Protein AF-A0A916VQ56-F1 (afdb_monomer)

Nearest PDB structures (foldseek):
  6i2p-assembly1_A  TM=8.646E-01  e=4.994E-12  Mycobacterium tuberculosis H37Rv
  6i2p-assembly2_B  TM=9.058E-01  e=2.108E-11  Mycobacterium tuberculosis H37Rv
  3oro-assembly1_A  TM=9.123E-01  e=2.489E-11  Mycobacterium tuberculosis H37Ra
  6b2p-assembly1_A-2  TM=9.480E-01  e=5.712E-11  Mycobacterium tuberculosis
  3orl-assembly1_A  TM=9.418E-01  e=1.828E-10  Mycobacterium tuberculosis H37Ra

Radius of gyration: 29.58 Å; Cα contacts (8 Å, |Δi|>4): 297; chains: 1; bounding box: 68×77×82 Å

Solvent-accessible surface area (backbone atoms only — not comparable to full-atom values): 16330 Å² total; per-residue (Å²): 113,68,67,48,58,52,52,41,50,49,27,54,54,51,42,51,32,55,74,72,35,39,31,52,78,55,46,40,71,95,30,53,45,66,39,91,86,80,66,50,72,46,81,50,74,62,87,74,38,45,75,62,85,65,44,80,58,64,75,59,67,56,90,78,40,80,84,54,60,78,35,49,30,35,37,71,52,32,79,39,103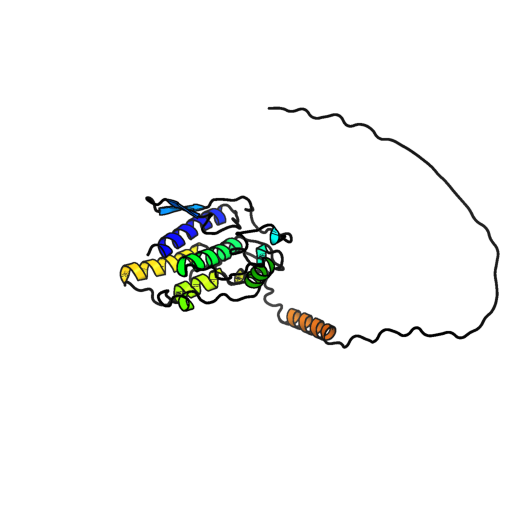,50,60,42,46,63,51,42,39,42,22,6,42,16,42,38,50,41,21,74,76,61,78,42,68,72,68,89,66,89,47,55,67,58,38,52,45,38,46,57,73,52,82,58,79,55,52,32,77,78,38,74,88,44,46,65,48,61,32,54,50,34,50,31,24,51,35,62,54,58,85,67,22,62,65,25,48,65,14,54,30,50,54,42,50,50,44,47,51,35,33,75,75,70,74,47,62,76,82,66,85,73,60,81,65,41,61,55,94,67,92,70,85,68,91,67,80,78,96,40,63,69,60,52,48,52,50,50,55,54,50,49,57,61,73,69,48,79,76,78,76,82,82,77,82,86,81,87,81,89,83,92,85,91,90,84,88,84,89,90,89,87,83,90,86,76,89,80,86,89,84,86,89,82,92,84,85,87,78,92,79,134

Secondary structure (DSSP, 8-state):
-HHHHHHHHHHHHHHHHHHTTEE-S--SGGGEEE-TTT--EEE---TT-EESS-B------GGG-TTTGGG--TGGGT-SSS-B-THHHHHHHHHHHHHHHHSS-S---S-HHHHHHHHHHPPPPPHHHH-TTS-HHHHHHHHHHT-SSTTTS-S-HHHHHHHHHHHHHHHHHHSS-----TTTT---SS-PPPSS-TT-HHHHHHHHHHHHHHHTSPPPPP-PPPP-----------------------------PPPP--

Sequence (262 aa):
MEFLEVGITLCNALEILYRERIIHKDIKPSNILINPHTKEIKLIDFSIASLLPKETQTLINPHVLEGTLAYISPEQTGRMNRGIDYRTDFYSLGVTFYELLTGKLPFQSKDPMELVHCHIAKTPPLVNEINSEIPSVLSEIVEKLMAKNAEDRYQSTLGLKYDLENCLTQLQQTGQIKNFEIGRRDVSDRFIIPDKLYGREAEIETLLQAFERVSNSPGDPPHTPLSKGGDNSTGDPPHTPLSKGGDNSTGDPPHTPLSKGR

Structure (mmCIF, N/CA/C/O backbone):
data_AF-A0A916VQ56-F1
#
_entry.id   AF-A0A916VQ56-F1
#
loop_
_atom_site.group_PDB
_atom_site.id
_atom_site.type_symbol
_atom_site.label_atom_id
_atom_site.label_alt_id
_atom_site.label_comp_id
_atom_site.label_asym_id
_atom_site.label_entity_id
_atom_site.label_seq_id
_atom_site.pdbx_PDB_ins_code
_atom_site.Cartn_x
_atom_site.Cartn_y
_atom_site.Cartn_z
_atom_site.occupancy
_atom_site.B_iso_or_equiv
_atom_site.auth_seq_id
_atom_site.auth_comp_id
_atom_site.auth_asym_id
_atom_site.auth_atom_id
_atom_site.pdbx_PDB_model_num
ATOM 1 N N . MET A 1 1 ? -7.584 4.303 15.623 1.00 61.94 1 MET A N 1
ATOM 2 C CA . MET A 1 1 ? -8.446 5.331 14.997 1.00 61.94 1 MET A CA 1
ATOM 3 C C . MET A 1 1 ? -7.672 6.095 13.932 1.00 61.94 1 MET A C 1
ATOM 5 O O . MET A 1 1 ? -8.080 6.049 12.782 1.00 61.94 1 MET A O 1
ATOM 9 N N . GLU A 1 2 ? -6.506 6.660 14.271 1.00 85.56 2 GLU A N 1
ATOM 10 C CA . GLU A 1 2 ? -5.707 7.487 13.348 1.00 85.56 2 GLU A CA 1
ATOM 11 C C . GLU A 1 2 ? -5.266 6.770 12.054 1.00 85.56 2 GLU A C 1
ATOM 13 O O . GLU A 1 2 ? -5.377 7.350 10.980 1.00 85.56 2 GLU A O 1
ATOM 18 N N . PHE A 1 3 ? -4.869 5.489 12.112 1.00 93.62 3 PHE A N 1
ATOM 19 C CA . PHE A 1 3 ? -4.480 4.725 10.912 1.00 93.62 3 PHE A CA 1
ATOM 20 C C . PHE A 1 3 ? -5.566 4.693 9.821 1.00 93.62 3 PHE A C 1
ATOM 22 O O . PHE A 1 3 ? -5.267 4.928 8.655 1.00 93.62 3 PHE A O 1
ATOM 29 N N . LEU A 1 4 ? -6.822 4.407 10.185 1.00 96.06 4 LEU A N 1
ATOM 30 C CA . LEU A 1 4 ? -7.908 4.247 9.210 1.00 96.06 4 LEU A CA 1
ATOM 31 C C . LEU A 1 4 ? -8.234 5.571 8.518 1.00 96.06 4 LEU A C 1
ATOM 33 O O . LEU A 1 4 ? -8.416 5.601 7.306 1.00 96.06 4 LEU A O 1
ATOM 37 N N . GLU A 1 5 ? -8.255 6.668 9.274 1.00 93.94 5 GLU A N 1
ATOM 38 C CA . GLU A 1 5 ? -8.480 8.013 8.734 1.00 93.94 5 GLU A CA 1
ATOM 39 C C . GLU A 1 5 ? -7.362 8.418 7.762 1.00 93.94 5 GLU A C 1
ATOM 41 O O . GLU A 1 5 ? -7.630 8.920 6.664 1.00 93.94 5 GLU A O 1
ATOM 46 N N . VAL A 1 6 ? -6.107 8.128 8.127 1.00 94.12 6 VAL A N 1
ATOM 47 C CA . VAL A 1 6 ? -4.939 8.346 7.263 1.00 94.12 6 VAL A CA 1
ATOM 48 C C . VAL A 1 6 ? -5.032 7.491 5.999 1.00 94.12 6 VAL A C 1
ATOM 50 O O . VAL A 1 6 ? -4.878 8.014 4.896 1.00 94.12 6 VAL A O 1
ATOM 53 N N . GLY A 1 7 ? -5.349 6.201 6.131 1.00 96.12 7 GLY A N 1
ATOM 54 C CA . GLY A 1 7 ? -5.489 5.276 5.007 1.00 96.12 7 GLY A CA 1
ATOM 55 C C . GLY A 1 7 ? -6.579 5.695 4.019 1.00 96.12 7 GLY A C 1
ATOM 56 O O . GLY A 1 7 ? -6.340 5.721 2.812 1.00 96.12 7 GLY A O 1
ATOM 57 N N . ILE A 1 8 ? -7.751 6.107 4.513 1.00 96.31 8 ILE A N 1
ATOM 58 C CA . ILE A 1 8 ? -8.856 6.617 3.681 1.00 96.31 8 ILE A CA 1
ATOM 59 C C . ILE A 1 8 ? -8.436 7.887 2.934 1.00 96.31 8 ILE A C 1
ATOM 61 O O . ILE A 1 8 ? -8.725 8.045 1.746 1.00 96.31 8 ILE A O 1
ATOM 65 N N . THR A 1 9 ? -7.725 8.793 3.606 1.00 94.75 9 THR A N 1
ATOM 66 C CA . THR A 1 9 ? -7.277 10.046 2.988 1.00 94.75 9 THR A CA 1
ATOM 67 C C . THR A 1 9 ? -6.189 9.801 1.938 1.00 94.75 9 THR A C 1
ATOM 69 O O . THR A 1 9 ? -6.223 10.416 0.872 1.00 94.75 9 THR A O 1
ATOM 72 N N . LEU A 1 10 ? -5.288 8.839 2.165 1.00 95.88 10 LEU A N 1
ATOM 73 C CA . LEU A 1 10 ? -4.321 8.387 1.160 1.00 95.88 10 LEU A CA 1
ATOM 74 C C . LEU A 1 10 ? -5.005 7.782 -0.071 1.00 95.88 10 LEU A C 1
ATOM 76 O O . LEU A 1 10 ? -4.578 8.058 -1.191 1.00 95.88 10 LEU A O 1
ATOM 80 N N . CYS A 1 11 ? -6.104 7.041 0.102 1.00 95.62 11 CYS A N 1
ATOM 81 C CA . CYS A 1 11 ? -6.887 6.543 -1.034 1.00 95.62 11 CYS A CA 1
ATOM 82 C C . CYS A 1 11 ? -7.438 7.688 -1.894 1.00 95.62 11 CYS A C 1
ATOM 84 O O . CYS A 1 11 ? -7.420 7.592 -3.118 1.00 95.62 11 CYS A O 1
ATOM 86 N N . ASN A 1 12 ? -7.882 8.791 -1.277 1.00 94.19 12 ASN A N 1
ATOM 87 C CA . ASN A 1 12 ? -8.327 9.975 -2.022 1.00 94.19 12 ASN A CA 1
ATOM 88 C C . ASN A 1 12 ? -7.173 10.619 -2.807 1.00 94.19 12 ASN A C 1
ATOM 90 O O . ASN A 1 12 ? -7.369 11.031 -3.948 1.00 94.19 12 ASN A O 1
ATOM 94 N N . ALA A 1 13 ? -5.975 10.694 -2.220 1.00 94.19 13 ALA A N 1
ATOM 95 C CA . ALA A 1 13 ? -4.800 11.229 -2.906 1.00 94.19 13 ALA A CA 1
ATOM 96 C C . ALA A 1 13 ? -4.403 10.359 -4.111 1.00 94.19 13 ALA A C 1
ATOM 98 O O . ALA A 1 13 ? -4.188 10.889 -5.200 1.00 94.19 13 ALA A O 1
ATOM 99 N N . LEU A 1 14 ? -4.377 9.031 -3.947 1.00 94.31 14 LEU A N 1
ATOM 100 C CA . LEU A 1 14 ? -4.116 8.106 -5.053 1.00 94.31 14 LEU A CA 1
ATOM 101 C C . LEU A 1 14 ? -5.194 8.170 -6.137 1.00 94.31 14 LEU A C 1
ATOM 103 O O . LEU A 1 14 ? -4.871 8.053 -7.314 1.00 94.31 14 LEU A O 1
ATOM 107 N N . GLU A 1 15 ? -6.457 8.397 -5.772 1.00 93.38 15 GLU A N 1
ATOM 108 C CA . GLU A 1 15 ? -7.536 8.561 -6.751 1.00 93.38 15 GLU A CA 1
ATOM 109 C C . GLU A 1 15 ? -7.332 9.801 -7.627 1.00 93.38 15 GLU A C 1
ATOM 111 O O . GLU A 1 15 ? -7.562 9.757 -8.836 1.00 93.38 15 GLU A O 1
ATOM 116 N N . ILE A 1 16 ? -6.836 10.898 -7.050 1.00 93.00 16 ILE A N 1
ATOM 117 C CA . ILE A 1 16 ? -6.470 12.090 -7.823 1.00 93.00 16 ILE A CA 1
ATOM 118 C C . ILE A 1 16 ? -5.350 11.746 -8.813 1.00 93.00 16 ILE A C 1
ATOM 120 O O . ILE A 1 16 ? -5.492 12.031 -10.000 1.00 93.00 16 ILE A O 1
ATOM 124 N N . LEU A 1 17 ? -4.279 11.080 -8.364 1.00 92.44 17 LEU A N 1
ATOM 125 C CA . LEU A 1 17 ? -3.185 10.665 -9.255 1.00 92.44 17 LEU A CA 1
ATOM 126 C C . LEU A 1 17 ? -3.679 9.758 -10.382 1.00 92.44 17 LEU A C 1
ATOM 128 O O . LEU A 1 17 ? -3.357 9.972 -11.551 1.00 92.44 17 LEU A O 1
ATOM 132 N N . TYR A 1 18 ? -4.523 8.787 -10.043 1.00 90.38 18 TYR A N 1
ATOM 133 C CA . TYR A 1 18 ? -5.117 7.864 -10.996 1.00 90.38 18 TYR A CA 1
ATOM 134 C C . TYR A 1 18 ? -5.912 8.589 -12.093 1.00 90.38 18 TYR A C 1
ATOM 136 O O . TYR A 1 18 ? -5.720 8.314 -13.290 1.00 90.38 18 TYR A O 1
ATOM 144 N N . ARG A 1 19 ? -6.764 9.547 -11.701 1.00 90.31 19 ARG A N 1
ATOM 145 C CA . ARG A 1 19 ? -7.573 10.373 -12.613 1.00 90.31 19 ARG A CA 1
ATOM 146 C C . ARG A 1 19 ? -6.717 11.266 -13.503 1.00 90.31 19 ARG A C 1
ATOM 148 O O . ARG A 1 19 ? -6.959 11.317 -14.708 1.00 90.31 19 ARG A O 1
ATOM 155 N N . GLU A 1 20 ? -5.673 11.862 -12.938 1.00 90.81 20 GLU A N 1
ATOM 156 C CA . GLU A 1 20 ? -4.687 12.677 -13.660 1.00 90.81 20 GLU A CA 1
ATOM 157 C C . GLU A 1 20 ? -3.682 11.838 -14.470 1.00 90.81 20 GLU A C 1
ATOM 159 O O . GLU A 1 20 ? -2.811 12.381 -15.145 1.00 90.81 20 GLU A O 1
ATOM 164 N N . ARG A 1 21 ? -3.821 10.502 -14.461 1.00 89.06 21 ARG A N 1
ATOM 165 C CA . ARG A 1 21 ? -2.955 9.558 -15.187 1.00 89.06 21 ARG A CA 1
ATOM 166 C C . ARG A 1 21 ? -1.489 9.632 -14.749 1.00 89.06 21 ARG A C 1
ATOM 168 O O . ARG A 1 21 ? -0.593 9.419 -15.564 1.00 89.06 21 ARG A O 1
ATOM 175 N N . ILE A 1 22 ? -1.250 9.880 -13.469 1.00 90.44 22 ILE A N 1
ATOM 176 C CA . ILE A 1 22 ? 0.077 9.935 -12.854 1.00 90.44 22 ILE A CA 1
ATOM 177 C C . ILE A 1 22 ? 0.301 8.658 -12.037 1.00 90.44 22 ILE A C 1
ATOM 179 O O . ILE A 1 22 ? -0.578 8.238 -11.288 1.00 90.44 22 ILE A O 1
ATOM 183 N N . ILE A 1 23 ? 1.482 8.054 -12.175 1.00 92.44 23 ILE A N 1
ATOM 184 C CA . ILE A 1 23 ? 2.002 7.027 -11.256 1.00 92.44 23 ILE A CA 1
ATOM 185 C C . ILE A 1 23 ? 3.071 7.694 -10.403 1.00 92.44 23 ILE A C 1
ATOM 187 O O . ILE A 1 23 ? 4.013 8.260 -10.961 1.00 92.44 23 ILE A O 1
ATOM 191 N N . HIS A 1 24 ? 2.947 7.627 -9.082 1.00 93.88 24 HIS A N 1
ATOM 192 C CA . HIS A 1 24 ? 3.897 8.261 -8.174 1.00 93.88 24 HIS A CA 1
ATOM 193 C C . HIS A 1 24 ? 5.218 7.497 -8.083 1.00 93.88 24 HIS A C 1
ATOM 195 O O . HIS A 1 24 ? 6.274 8.126 -8.038 1.00 93.88 24 HIS A O 1
ATOM 201 N N . LYS A 1 25 ? 5.166 6.157 -8.030 1.00 92.25 25 LYS A N 1
ATOM 202 C CA . LYS A 1 25 ? 6.311 5.232 -7.927 1.00 92.25 25 LYS A CA 1
ATOM 203 C C . LYS A 1 25 ? 7.135 5.310 -6.633 1.00 92.25 25 LYS A C 1
ATOM 205 O O . LYS A 1 25 ? 8.069 4.526 -6.481 1.00 92.25 25 LYS A O 1
ATOM 210 N N . ASP A 1 26 ? 6.799 6.200 -5.702 1.00 92.56 26 ASP A N 1
ATOM 211 C CA . ASP A 1 26 ? 7.563 6.411 -4.460 1.00 92.56 26 ASP A CA 1
ATOM 212 C C . ASP A 1 26 ? 6.652 6.714 -3.260 1.00 92.56 26 ASP A C 1
ATOM 214 O O . ASP A 1 26 ? 6.878 7.649 -2.491 1.00 92.56 26 ASP A O 1
ATOM 218 N N . ILE A 1 27 ? 5.568 5.945 -3.122 1.00 95.88 27 ILE A N 1
ATOM 219 C CA . ILE A 1 27 ? 4.667 6.059 -1.970 1.00 95.88 27 ILE A CA 1
ATOM 220 C C . ILE A 1 27 ? 5.344 5.446 -0.739 1.00 95.88 27 ILE A C 1
ATOM 222 O O . ILE A 1 27 ? 5.510 4.230 -0.649 1.00 95.88 27 ILE A O 1
ATOM 226 N N . LYS A 1 28 ? 5.721 6.299 0.214 1.00 94.81 28 LYS A N 1
ATOM 227 C CA . LYS A 1 28 ? 6.341 5.928 1.494 1.00 94.81 28 LYS A CA 1
ATOM 228 C C . LYS A 1 28 ? 6.126 7.030 2.538 1.00 94.81 28 LYS A C 1
ATOM 230 O O . LYS A 1 28 ? 5.868 8.171 2.145 1.00 94.81 28 LYS A O 1
ATOM 235 N N . PRO A 1 29 ? 6.280 6.760 3.848 1.00 94.88 29 PRO A N 1
ATOM 236 C CA . PRO A 1 29 ? 6.017 7.747 4.897 1.00 94.88 29 PRO A CA 1
ATOM 237 C C . PRO A 1 29 ? 6.745 9.085 4.731 1.00 94.88 29 PRO A C 1
ATOM 239 O O . PRO A 1 29 ? 6.147 10.128 4.969 1.00 94.88 29 PRO A O 1
ATOM 242 N N . SER A 1 30 ? 8.004 9.089 4.274 1.00 93.50 30 SER A N 1
ATOM 243 C CA . SER A 1 30 ? 8.763 10.337 4.074 1.00 93.50 30 SER A CA 1
ATOM 244 C C . SER A 1 30 ? 8.175 11.250 2.994 1.00 93.50 30 SER A C 1
ATOM 246 O O . SER A 1 30 ? 8.475 12.441 2.982 1.00 93.50 30 SER A O 1
ATOM 248 N N . ASN A 1 31 ? 7.341 10.699 2.108 1.00 95.12 31 ASN A N 1
ATOM 249 C CA . ASN A 1 31 ? 6.718 11.402 0.989 1.00 95.12 31 ASN A CA 1
ATOM 250 C C . ASN A 1 31 ? 5.233 11.718 1.253 1.00 95.12 31 ASN A C 1
ATOM 252 O O . ASN A 1 31 ? 4.513 12.158 0.355 1.00 95.12 31 ASN A O 1
ATOM 256 N N . ILE A 1 32 ? 4.765 11.507 2.488 1.00 95.31 32 ILE A N 1
ATOM 257 C CA . ILE A 1 32 ? 3.392 11.763 2.925 1.00 95.31 32 ILE A CA 1
ATOM 258 C C . ILE A 1 32 ? 3.420 12.887 3.963 1.00 95.31 32 ILE A C 1
ATOM 260 O O . ILE A 1 32 ? 3.838 12.699 5.104 1.00 95.31 32 ILE A O 1
ATOM 264 N N . LEU A 1 33 ? 2.939 14.070 3.583 1.00 94.38 33 LEU A N 1
ATOM 265 C CA . LEU A 1 33 ? 2.771 15.189 4.505 1.00 94.38 33 LEU A CA 1
ATOM 266 C C . LEU A 1 33 ? 1.374 15.160 5.111 1.00 94.38 33 LEU A C 1
ATOM 268 O O . LEU A 1 33 ? 0.388 15.132 4.380 1.00 94.38 33 LEU A O 1
ATOM 272 N N . ILE A 1 34 ? 1.295 15.232 6.439 1.00 91.94 34 ILE A N 1
ATOM 273 C CA . ILE A 1 34 ? 0.033 15.306 7.180 1.00 91.94 34 ILE A CA 1
ATOM 274 C C . ILE A 1 34 ? -0.028 16.653 7.891 1.00 91.94 34 ILE A C 1
ATOM 276 O O . ILE A 1 34 ? 0.836 16.978 8.707 1.00 91.94 34 ILE A O 1
ATOM 280 N N . ASN A 1 35 ? -1.060 17.446 7.608 1.00 91.25 35 ASN A N 1
ATOM 281 C CA . ASN A 1 35 ? -1.314 18.658 8.375 1.00 91.25 35 ASN A CA 1
ATOM 282 C C . ASN A 1 35 ? -1.823 18.270 9.779 1.00 91.25 35 ASN A C 1
ATOM 284 O O . ASN A 1 35 ? -2.881 17.650 9.885 1.00 91.25 35 ASN A O 1
ATOM 288 N N . PRO A 1 36 ? -1.138 18.646 10.873 1.00 86.56 36 PRO A N 1
ATOM 289 C CA . PRO A 1 36 ? -1.508 18.192 12.214 1.00 86.56 36 PRO A CA 1
ATOM 290 C C . PRO A 1 36 ? -2.859 18.741 12.698 1.00 86.56 36 PRO A C 1
ATOM 292 O O . PRO A 1 36 ? -3.480 18.125 13.561 1.00 86.56 36 PRO A O 1
ATOM 295 N N . HIS A 1 37 ? -3.323 19.866 12.141 1.00 87.19 37 HIS A N 1
ATOM 296 C CA . HIS A 1 37 ? -4.583 20.505 12.524 1.00 87.19 37 HIS A CA 1
ATOM 297 C C . HIS A 1 37 ? -5.743 20.059 11.637 1.00 87.19 37 HIS A C 1
ATOM 299 O O . HIS A 1 37 ? -6.790 19.670 12.145 1.00 87.19 37 HIS A O 1
ATOM 305 N N . THR A 1 38 ? -5.571 20.119 10.313 1.00 87.75 38 THR A N 1
ATOM 306 C CA . THR A 1 38 ? -6.652 19.790 9.368 1.00 87.75 38 THR A CA 1
ATOM 307 C C . THR A 1 38 ? -6.714 18.306 9.026 1.00 87.75 38 THR A C 1
ATOM 309 O O . THR A 1 38 ? -7.690 17.877 8.418 1.00 87.75 38 THR A O 1
ATOM 312 N N . LYS A 1 39 ? -5.672 17.535 9.373 1.00 83.19 39 LYS A N 1
ATOM 313 C CA . LYS A 1 39 ? -5.461 16.136 8.962 1.00 83.19 39 LYS A CA 1
ATOM 314 C C . LYS A 1 39 ? -5.443 15.934 7.439 1.00 83.19 39 LYS A C 1
ATOM 316 O O . LYS A 1 39 ? -5.494 14.807 6.959 1.00 83.19 39 LYS A O 1
ATOM 321 N N . GLU A 1 40 ? -5.314 17.020 6.674 1.00 87.69 40 GLU A N 1
ATOM 322 C CA . GLU A 1 40 ? -5.149 16.976 5.222 1.00 87.69 40 GLU A CA 1
ATOM 323 C C . GLU A 1 40 ? -3.826 16.289 4.870 1.00 87.69 40 GLU A C 1
ATOM 325 O O . GLU A 1 40 ? -2.784 16.610 5.451 1.00 87.69 40 GLU A O 1
ATOM 330 N N . ILE A 1 41 ? -3.875 15.369 3.905 1.00 91.25 41 ILE A N 1
ATOM 331 C CA . ILE A 1 41 ? -2.701 14.656 3.404 1.00 91.25 41 ILE A CA 1
ATOM 332 C C . ILE A 1 41 ? -2.295 15.202 2.041 1.00 91.25 41 ILE A C 1
ATOM 334 O O . ILE A 1 41 ? -3.137 15.388 1.162 1.00 91.25 41 ILE A O 1
ATOM 338 N N . LYS A 1 42 ? -0.990 15.405 1.851 1.00 92.25 42 LYS A N 1
ATOM 339 C CA . LYS A 1 42 ? -0.390 15.737 0.556 1.00 92.25 42 LYS A CA 1
ATOM 340 C C . LYS A 1 42 ? 0.760 14.793 0.249 1.00 92.25 42 LYS A C 1
ATOM 342 O O . LYS A 1 42 ? 1.625 14.574 1.094 1.00 92.25 42 LYS A O 1
ATOM 347 N N . LEU A 1 43 ? 0.763 14.271 -0.972 1.00 94.44 43 LEU A N 1
ATOM 348 C CA . LEU A 1 43 ? 1.894 13.531 -1.517 1.00 94.44 43 LEU A CA 1
ATOM 349 C C . LEU A 1 43 ? 2.917 14.517 -2.079 1.00 94.44 43 LEU A C 1
ATOM 351 O O . LEU A 1 43 ? 2.549 15.520 -2.697 1.00 94.44 43 LEU A O 1
ATOM 355 N N . ILE A 1 44 ? 4.189 14.238 -1.829 1.00 93.19 44 ILE A N 1
ATOM 356 C CA . ILE A 1 44 ? 5.327 15.021 -2.311 1.00 93.19 44 ILE A CA 1
ATOM 357 C C . ILE A 1 44 ? 6.335 14.107 -3.007 1.00 93.19 44 ILE A C 1
ATOM 359 O O . ILE A 1 44 ? 6.259 12.894 -2.886 1.00 93.19 44 ILE A O 1
ATOM 363 N N . ASP A 1 45 ? 7.312 14.717 -3.676 1.00 87.38 45 ASP A N 1
ATOM 364 C CA . ASP A 1 45 ? 8.397 14.023 -4.380 1.00 87.38 45 ASP A CA 1
ATOM 365 C C . ASP A 1 45 ? 7.932 13.163 -5.571 1.00 87.38 45 ASP A C 1
ATOM 367 O O . ASP A 1 45 ? 7.917 11.936 -5.558 1.00 87.38 45 ASP A O 1
ATOM 371 N N . PHE A 1 46 ? 7.602 13.854 -6.663 1.00 88.00 46 PHE A N 1
ATOM 372 C CA . PHE A 1 46 ? 7.262 13.255 -7.957 1.00 88.00 46 PHE A CA 1
ATOM 373 C C . PHE A 1 46 ? 8.494 13.053 -8.856 1.00 88.00 46 PHE A C 1
ATOM 375 O O . PHE A 1 46 ? 8.362 12.981 -10.076 1.00 88.00 46 PHE A O 1
ATOM 382 N N . SER A 1 47 ? 9.703 13.004 -8.287 1.00 83.25 47 SER A N 1
ATOM 383 C CA . SER A 1 47 ? 10.960 12.984 -9.054 1.00 83.25 47 SER A CA 1
ATOM 384 C C . SER A 1 47 ? 11.083 11.801 -10.017 1.00 83.25 47 SER A C 1
ATOM 386 O O . SER A 1 47 ? 11.690 11.935 -11.079 1.00 83.25 47 SER A O 1
ATOM 388 N N . ILE A 1 48 ? 10.478 10.663 -9.669 1.00 79.06 48 ILE A N 1
ATOM 389 C CA . ILE A 1 48 ? 10.459 9.447 -10.490 1.00 79.06 48 ILE A CA 1
ATOM 390 C C . ILE A 1 48 ? 9.075 9.128 -11.066 1.00 79.06 48 ILE A C 1
ATOM 392 O O . ILE A 1 48 ? 8.886 8.053 -11.637 1.00 79.06 48 ILE A O 1
ATOM 396 N N . ALA A 1 49 ? 8.111 10.039 -10.913 1.00 81.69 49 ALA A N 1
ATOM 397 C CA . ALA A 1 49 ? 6.745 9.844 -11.372 1.00 81.69 49 ALA A CA 1
ATOM 398 C C . ALA A 1 49 ? 6.660 9.797 -12.904 1.00 81.69 49 ALA A C 1
ATOM 400 O O . ALA A 1 49 ? 7.485 10.365 -13.622 1.00 81.69 49 ALA A O 1
ATOM 401 N N . SER A 1 50 ? 5.626 9.135 -13.417 1.00 81.38 50 SER A N 1
ATOM 402 C CA . SER A 1 50 ? 5.420 8.964 -14.859 1.00 81.38 50 SER A CA 1
ATOM 403 C C . SER A 1 50 ? 3.968 9.164 -15.261 1.00 81.38 50 SER A C 1
ATOM 405 O O . SER A 1 50 ? 3.054 8.844 -14.499 1.00 81.38 50 SER A O 1
ATOM 407 N N . LEU A 1 51 ? 3.756 9.614 -16.498 1.00 79.94 51 LEU A N 1
ATOM 408 C CA . LEU A 1 51 ? 2.434 9.680 -17.113 1.00 79.94 51 LEU A CA 1
ATOM 409 C C . LEU A 1 51 ? 2.075 8.335 -17.772 1.00 79.94 51 LEU A C 1
ATOM 411 O O . LEU A 1 51 ? 2.856 7.758 -18.524 1.00 79.94 51 LEU A O 1
ATOM 415 N N . LEU A 1 52 ? 0.879 7.841 -17.460 1.00 67.56 52 LEU A N 1
ATOM 416 C CA . LEU A 1 52 ? 0.278 6.574 -17.911 1.00 67.56 52 LEU A CA 1
ATOM 417 C C . LEU A 1 52 ? -0.054 6.563 -19.423 1.00 67.56 52 LEU A C 1
ATOM 419 O O . LEU A 1 52 ? -0.204 7.640 -20.008 1.00 67.56 52 LEU A O 1
ATOM 423 N N . PRO A 1 53 ? -0.224 5.376 -20.074 1.00 55.59 53 PRO A N 1
ATOM 424 C CA . PRO A 1 53 ? -0.874 4.167 -19.525 1.00 55.59 53 PRO A CA 1
ATOM 425 C C . PRO A 1 53 ? -0.004 2.966 -19.122 1.00 55.59 53 PRO A C 1
ATOM 427 O O . PRO A 1 53 ? -0.491 2.150 -18.344 1.00 55.59 53 PRO A O 1
ATOM 430 N N . LYS A 1 54 ? 1.231 2.819 -19.608 1.00 57.47 54 LYS A N 1
ATOM 431 C CA . LYS A 1 54 ? 2.148 1.745 -19.179 1.00 57.47 54 LYS A CA 1
ATOM 432 C C . LYS A 1 54 ? 3.578 2.151 -19.508 1.00 57.47 54 LYS A C 1
ATOM 434 O O . LYS A 1 54 ? 3.841 2.560 -20.637 1.00 57.47 54 LYS A O 1
ATOM 439 N N . GLU A 1 55 ? 4.487 2.022 -18.549 1.00 67.06 55 GLU A N 1
ATOM 440 C CA . GLU A 1 55 ? 5.914 2.258 -18.777 1.00 67.06 55 GLU A CA 1
ATOM 441 C C . GLU A 1 55 ? 6.667 0.928 -18.786 1.00 67.06 55 GLU A C 1
ATOM 443 O O . GLU A 1 55 ? 6.490 0.084 -17.903 1.00 67.06 55 GLU A O 1
ATOM 448 N N . THR A 1 56 ? 7.502 0.725 -19.806 1.00 60.84 56 THR A N 1
ATOM 449 C CA . THR A 1 56 ? 8.442 -0.401 -19.817 1.00 60.84 56 THR A CA 1
ATOM 450 C C . THR A 1 56 ? 9.650 0.022 -18.997 1.00 60.84 56 THR A C 1
ATOM 452 O O . THR A 1 56 ? 10.431 0.861 -19.440 1.00 60.84 56 THR A O 1
ATOM 455 N N . GLN A 1 57 ? 9.774 -0.512 -17.785 1.00 66.75 57 GLN A N 1
ATOM 456 C CA . GLN A 1 57 ? 10.857 -0.137 -16.884 1.00 66.75 57 GLN A CA 1
ATOM 457 C C . GLN A 1 57 ? 12.190 -0.688 -17.402 1.00 66.75 57 GLN A C 1
ATOM 459 O O . GLN A 1 57 ? 12.305 -1.869 -17.730 1.00 66.75 57 GLN A O 1
ATOM 464 N N . THR A 1 58 ? 13.214 0.159 -17.448 1.00 61.75 58 THR A N 1
ATOM 465 C CA . THR A 1 58 ? 14.597 -0.276 -17.665 1.00 61.75 58 THR A CA 1
ATOM 466 C C . THR A 1 58 ? 15.174 -0.847 -16.369 1.00 61.75 58 THR A C 1
ATOM 468 O O . THR A 1 58 ? 14.772 -0.454 -15.273 1.00 61.75 58 THR A O 1
ATOM 471 N N . LEU A 1 59 ? 16.112 -1.795 -16.477 1.00 61.56 59 LEU A N 1
ATOM 472 C CA . LEU A 1 59 ? 16.776 -2.390 -15.313 1.00 61.56 59 LEU A CA 1
ATOM 473 C C . LEU A 1 59 ? 17.388 -1.294 -14.432 1.00 61.56 59 LEU A C 1
ATOM 475 O O . LEU A 1 59 ? 18.346 -0.632 -14.831 1.00 61.56 59 LEU A O 1
ATOM 479 N N . ILE A 1 60 ? 16.852 -1.125 -13.222 1.00 66.69 60 ILE A N 1
ATOM 480 C CA . ILE A 1 60 ? 17.384 -0.152 -12.269 1.00 66.69 60 ILE A CA 1
ATOM 481 C C . ILE A 1 60 ? 18.542 -0.785 -11.496 1.00 66.69 60 ILE A C 1
ATOM 483 O O . ILE A 1 60 ? 18.441 -1.931 -11.038 1.00 66.69 60 ILE A O 1
ATOM 487 N N . ASN A 1 61 ? 19.635 -0.031 -11.339 1.00 67.00 61 ASN A N 1
ATOM 488 C CA . ASN A 1 61 ? 20.728 -0.392 -10.443 1.00 67.00 61 ASN A CA 1
ATOM 489 C C . ASN A 1 61 ? 20.273 -0.197 -8.981 1.00 67.00 61 ASN A C 1
ATOM 491 O O . ASN A 1 61 ? 20.077 0.947 -8.562 1.00 67.00 61 ASN A O 1
ATOM 495 N N . PRO A 1 62 ? 20.125 -1.273 -8.187 1.00 61.59 62 PRO A N 1
ATOM 496 C CA . PRO A 1 62 ? 19.610 -1.179 -6.820 1.00 61.59 62 PRO A CA 1
ATOM 497 C C . PRO A 1 62 ? 20.514 -0.363 -5.892 1.00 61.59 62 PRO A C 1
ATOM 499 O O . PRO A 1 62 ? 20.028 0.261 -4.957 1.00 61.59 62 PRO A O 1
ATOM 502 N N . HIS A 1 63 ? 21.818 -0.289 -6.173 1.00 60.31 63 HIS A N 1
ATOM 503 C CA . HIS A 1 63 ? 22.764 0.476 -5.356 1.00 60.31 63 HIS A CA 1
ATOM 504 C C . HIS A 1 63 ? 22.574 2.002 -5.444 1.00 60.31 63 HIS A C 1
ATOM 506 O O . HIS A 1 63 ? 23.217 2.728 -4.697 1.00 60.31 63 HIS A O 1
ATOM 512 N N . VAL A 1 64 ? 21.704 2.493 -6.335 1.00 58.75 64 VAL A N 1
A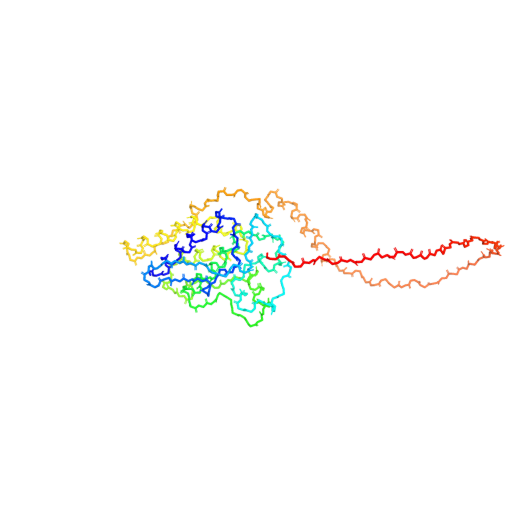TOM 513 C CA . VAL A 1 64 ? 21.404 3.929 -6.509 1.00 58.75 64 VAL A CA 1
ATOM 514 C C . VAL A 1 64 ? 20.121 4.345 -5.761 1.00 58.75 64 VAL A C 1
ATOM 516 O O . VAL A 1 64 ? 19.835 5.530 -5.637 1.00 58.75 64 VAL A O 1
ATOM 519 N N . LEU A 1 65 ? 19.351 3.389 -5.226 1.00 60.66 65 LEU A N 1
ATOM 520 C CA . LEU A 1 65 ? 18.029 3.598 -4.611 1.00 60.66 65 LEU A CA 1
ATOM 521 C C . LEU A 1 65 ? 18.053 3.436 -3.078 1.00 60.66 65 LEU A C 1
ATOM 523 O O . LEU A 1 65 ? 17.188 2.777 -2.491 1.00 60.66 65 LEU A O 1
ATOM 527 N N . GLU A 1 66 ? 19.056 4.000 -2.407 1.00 52.47 66 GLU A N 1
ATOM 528 C CA . GLU A 1 66 ? 19.184 3.874 -0.951 1.00 52.47 66 GLU A CA 1
ATOM 529 C C . GLU A 1 66 ? 17.958 4.486 -0.234 1.00 52.47 66 GLU A C 1
ATOM 531 O O . GLU A 1 66 ? 17.571 5.624 -0.486 1.00 52.47 66 GLU A O 1
ATOM 536 N N . GLY A 1 67 ? 17.284 3.697 0.612 1.00 60.72 67 GLY A N 1
ATOM 537 C CA . GLY A 1 67 ? 16.065 4.086 1.343 1.00 60.72 67 GLY A CA 1
ATOM 538 C C . GLY A 1 67 ? 14.732 3.861 0.608 1.00 60.72 67 GLY A C 1
ATOM 539 O O . GLY A 1 67 ? 13.736 3.539 1.252 1.00 60.72 67 GLY A O 1
ATOM 540 N N . THR A 1 68 ? 14.694 3.938 -0.726 1.00 72.25 68 THR A N 1
ATOM 541 C CA . THR A 1 68 ? 13.460 3.739 -1.524 1.00 72.25 68 THR A CA 1
ATOM 542 C C . THR A 1 68 ? 13.133 2.262 -1.770 1.00 72.25 68 THR A C 1
ATOM 544 O O . THR A 1 68 ? 11.965 1.888 -1.874 1.00 72.25 68 THR A O 1
ATOM 547 N N . LEU A 1 69 ? 14.146 1.389 -1.804 1.00 88.75 69 LEU A N 1
ATOM 548 C CA . LEU A 1 69 ? 13.955 -0.038 -2.103 1.00 88.75 69 LEU A CA 1
ATOM 549 C C . LEU A 1 69 ? 13.031 -0.771 -1.130 1.00 88.75 69 LEU A C 1
ATOM 551 O O . LEU A 1 69 ? 12.426 -1.761 -1.519 1.00 88.75 69 LEU A O 1
ATOM 555 N N . ALA A 1 70 ? 12.890 -0.287 0.104 1.00 93.50 70 ALA A N 1
ATOM 556 C CA . ALA A 1 70 ? 12.001 -0.896 1.087 1.00 93.50 70 ALA A CA 1
ATOM 557 C C . ALA A 1 70 ? 10.517 -0.858 0.673 1.00 93.50 70 ALA A C 1
ATOM 559 O O . ALA A 1 70 ? 9.736 -1.662 1.170 1.00 93.50 70 ALA A O 1
ATOM 560 N N . TYR A 1 71 ? 10.137 0.044 -0.239 1.00 95.62 71 TYR A N 1
ATOM 561 C CA . TYR A 1 71 ? 8.756 0.261 -0.692 1.00 95.62 71 TYR A CA 1
ATOM 562 C C . TYR A 1 71 ? 8.556 -0.081 -2.169 1.00 95.62 71 TYR A C 1
ATOM 564 O O . TYR A 1 71 ? 7.455 0.093 -2.696 1.00 95.62 71 TYR A O 1
ATOM 572 N N . ILE A 1 72 ? 9.602 -0.562 -2.849 1.00 94.00 72 ILE A N 1
ATOM 573 C CA . ILE A 1 72 ? 9.573 -0.787 -4.293 1.00 94.00 72 ILE A CA 1
ATOM 574 C C . ILE A 1 72 ? 8.578 -1.895 -4.648 1.00 94.00 72 ILE A C 1
ATOM 576 O O . ILE A 1 72 ? 8.558 -2.963 -4.025 1.00 94.00 72 ILE A O 1
ATOM 580 N N . SER A 1 73 ? 7.750 -1.661 -5.664 1.00 95.12 73 SER A N 1
ATOM 581 C CA . SER A 1 73 ? 6.919 -2.729 -6.214 1.00 95.12 73 SER A CA 1
ATOM 582 C C . SER A 1 73 ? 7.764 -3.739 -7.007 1.00 95.12 73 SER A C 1
ATOM 584 O O . SER A 1 73 ? 8.815 -3.385 -7.554 1.00 95.12 73 SER A O 1
ATOM 586 N N . PRO A 1 74 ? 7.329 -5.005 -7.106 1.00 94.56 74 PRO A N 1
ATOM 587 C CA . PRO A 1 74 ? 8.025 -6.031 -7.876 1.00 94.56 74 PRO A CA 1
ATOM 588 C C . PRO A 1 74 ? 8.328 -5.600 -9.318 1.00 94.56 74 PRO A C 1
ATOM 590 O O . PRO A 1 74 ? 9.461 -5.725 -9.780 1.00 94.56 74 PRO A O 1
ATOM 593 N N . GLU A 1 75 ? 7.352 -5.031 -10.023 1.00 92.50 75 GLU A N 1
ATOM 594 C CA . GLU A 1 75 ? 7.481 -4.586 -11.412 1.00 92.50 75 GLU A CA 1
ATOM 595 C C . GLU A 1 75 ? 8.448 -3.403 -11.591 1.00 92.50 75 GLU A C 1
ATOM 597 O O . GLU A 1 75 ? 9.166 -3.340 -12.591 1.00 92.50 75 GLU A O 1
ATOM 602 N N . GLN A 1 76 ? 8.569 -2.519 -10.595 1.00 91.00 76 GLN A N 1
ATOM 603 C CA . GLN A 1 76 ? 9.538 -1.418 -10.617 1.00 91.00 76 GLN A CA 1
ATOM 604 C C . GLN A 1 76 ? 10.994 -1.875 -10.573 1.00 91.00 76 GLN A C 1
ATOM 606 O O . GLN A 1 76 ? 11.889 -1.127 -10.959 1.00 91.00 76 GLN A O 1
ATOM 611 N N . THR A 1 77 ? 11.260 -3.110 -10.151 1.00 89.12 77 THR A N 1
ATOM 612 C CA . THR A 1 77 ? 12.623 -3.657 -10.157 1.00 89.12 77 THR A CA 1
ATOM 613 C C . THR A 1 77 ? 13.167 -3.880 -11.575 1.00 89.12 77 THR A C 1
ATOM 615 O O . THR A 1 77 ? 14.361 -4.155 -11.733 1.00 89.12 77 THR A O 1
ATOM 618 N N . GLY A 1 78 ? 12.302 -3.835 -12.599 1.00 84.69 78 GLY A N 1
ATOM 619 C CA . GLY A 1 78 ? 12.632 -4.198 -13.980 1.00 84.69 78 GLY A CA 1
ATOM 620 C C . GLY A 1 78 ? 12.933 -5.691 -14.168 1.00 84.69 78 GLY A C 1
ATOM 621 O O . GLY A 1 78 ? 13.426 -6.087 -15.219 1.00 84.69 78 GLY A O 1
ATOM 622 N N . ARG A 1 79 ? 12.687 -6.523 -13.145 1.00 83.50 79 ARG A N 1
ATOM 623 C CA . ARG A 1 79 ? 12.952 -7.976 -13.148 1.00 83.50 79 ARG A CA 1
ATOM 624 C C . ARG A 1 79 ? 11.683 -8.813 -13.271 1.00 83.50 79 ARG A C 1
ATOM 626 O O . ARG A 1 79 ? 11.750 -10.037 -13.228 1.00 83.50 79 ARG A O 1
ATOM 633 N N . MET A 1 80 ? 10.535 -8.163 -13.434 1.00 80.75 80 MET A N 1
ATOM 634 C CA . MET A 1 80 ? 9.303 -8.823 -13.846 1.00 80.75 80 MET A CA 1
ATOM 635 C C . MET A 1 80 ? 9.104 -8.617 -15.341 1.00 80.75 80 MET A C 1
ATOM 637 O O . MET A 1 80 ? 9.366 -7.533 -15.856 1.00 80.75 80 MET A O 1
ATOM 641 N N . ASN A 1 81 ? 8.602 -9.635 -16.039 1.00 78.00 81 ASN A N 1
ATOM 642 C CA . ASN A 1 81 ? 8.205 -9.512 -17.443 1.00 78.00 81 ASN A CA 1
ATOM 643 C C . ASN A 1 81 ? 6.847 -8.792 -17.562 1.00 78.00 81 ASN A C 1
ATOM 645 O O . ASN A 1 81 ? 5.866 -9.351 -18.044 1.00 78.00 81 ASN A O 1
ATOM 649 N N . ARG A 1 82 ? 6.777 -7.579 -17.009 1.00 83.75 82 ARG A N 1
ATOM 650 C CA . ARG A 1 82 ? 5.564 -6.784 -16.827 1.00 83.75 82 ARG A CA 1
ATOM 651 C C . ARG A 1 82 ? 5.919 -5.301 -16.820 1.00 83.75 82 ARG A C 1
ATOM 653 O O . ARG A 1 82 ? 6.906 -4.903 -16.211 1.00 83.75 82 ARG A O 1
ATOM 660 N N . GLY A 1 83 ? 5.079 -4.482 -17.450 1.00 83.94 83 GLY A N 1
ATOM 661 C CA . GLY A 1 83 ? 5.212 -3.022 -17.380 1.00 83.94 83 GLY A CA 1
ATOM 662 C C . GLY A 1 83 ? 4.559 -2.425 -16.134 1.00 83.94 83 GLY A C 1
ATOM 663 O O . GLY A 1 83 ? 3.650 -3.015 -15.550 1.00 83.94 83 GLY A O 1
ATOM 664 N N . ILE A 1 84 ? 5.006 -1.230 -15.765 1.00 88.50 84 ILE A N 1
ATOM 665 C CA . ILE A 1 84 ? 4.496 -0.495 -14.608 1.00 88.50 84 ILE A CA 1
ATOM 666 C C . ILE A 1 84 ? 3.186 0.205 -14.964 1.00 88.50 84 ILE A C 1
ATOM 668 O O . ILE A 1 84 ? 3.084 0.863 -16.003 1.00 88.50 84 ILE A O 1
ATOM 672 N N . ASP A 1 85 ? 2.211 0.091 -14.066 1.00 90.44 85 ASP A N 1
ATOM 673 C CA . ASP A 1 85 ? 0.955 0.836 -14.082 1.00 90.44 85 ASP A CA 1
ATOM 674 C C . ASP A 1 85 ? 0.628 1.380 -12.676 1.00 90.44 85 ASP A C 1
ATOM 676 O O . ASP A 1 85 ? 1.418 1.234 -11.745 1.00 90.44 85 ASP A O 1
ATOM 680 N N . TYR A 1 86 ? -0.523 2.037 -12.507 1.00 91.75 86 TYR A N 1
ATOM 681 C CA . TYR A 1 86 ? -0.918 2.665 -11.237 1.00 91.75 86 TYR A CA 1
ATOM 682 C C . TYR A 1 86 ? -0.961 1.698 -10.042 1.00 91.75 86 TYR A C 1
ATOM 684 O O . TYR A 1 86 ? -0.857 2.136 -8.899 1.00 91.75 86 TYR A O 1
ATOM 692 N N . ARG A 1 87 ? -1.086 0.383 -10.270 1.00 94.88 87 ARG A N 1
ATOM 693 C CA . ARG A 1 87 ? -1.129 -0.626 -9.201 1.00 94.88 87 ARG A CA 1
ATOM 694 C C . ARG A 1 87 ? 0.226 -0.806 -8.519 1.00 94.88 87 ARG A C 1
ATOM 696 O O . ARG A 1 87 ? 0.281 -1.407 -7.446 1.00 94.88 87 ARG A O 1
ATOM 703 N N . THR A 1 88 ? 1.302 -0.263 -9.089 1.00 95.12 88 THR A N 1
ATOM 704 C CA . THR A 1 88 ? 2.576 -0.059 -8.390 1.00 95.12 88 THR A CA 1
ATOM 705 C C . THR A 1 88 ? 2.379 0.751 -7.111 1.00 95.12 88 THR A C 1
ATOM 707 O O . THR A 1 88 ? 2.844 0.331 -6.053 1.00 95.12 88 THR A O 1
ATOM 710 N N . ASP A 1 89 ? 1.619 1.848 -7.170 1.00 96.69 89 ASP A N 1
ATOM 711 C CA . ASP A 1 89 ? 1.405 2.711 -6.006 1.00 96.69 89 ASP A CA 1
ATOM 712 C C . ASP A 1 89 ? 0.591 1.995 -4.915 1.00 96.69 89 ASP A C 1
ATOM 714 O O . ASP A 1 89 ? 0.797 2.253 -3.731 1.00 96.69 89 ASP A O 1
ATOM 718 N N . PHE A 1 90 ? -0.268 1.030 -5.277 1.00 98.00 90 PHE A N 1
ATOM 719 C CA . PHE A 1 90 ? -0.951 0.172 -4.300 1.00 98.00 90 PHE A CA 1
ATOM 720 C C . PHE A 1 90 ? -0.003 -0.751 -3.546 1.00 98.00 90 PHE A C 1
ATOM 722 O O . PHE A 1 90 ? -0.181 -0.936 -2.344 1.00 98.00 90 PHE A O 1
ATOM 729 N N . TYR A 1 91 ? 1.015 -1.298 -4.211 1.00 98.25 91 TYR A N 1
ATOM 730 C CA . TYR A 1 91 ? 2.008 -2.120 -3.527 1.00 98.25 91 TYR A CA 1
ATOM 731 C C . TYR A 1 91 ? 2.787 -1.293 -2.505 1.00 98.25 91 TYR A C 1
ATOM 733 O O . TYR A 1 91 ? 2.898 -1.679 -1.341 1.00 98.25 91 TYR A O 1
ATOM 741 N N . SER A 1 92 ? 3.286 -0.129 -2.921 1.00 97.81 92 SER A N 1
ATOM 742 C CA . SER A 1 92 ? 4.031 0.781 -2.049 1.00 97.81 92 SER A CA 1
ATOM 743 C C . SER A 1 92 ? 3.162 1.318 -0.899 1.00 97.81 92 SER A C 1
ATOM 745 O O . SER A 1 92 ? 3.625 1.416 0.243 1.00 97.81 92 SER A O 1
ATOM 747 N N . LEU A 1 93 ? 1.869 1.560 -1.148 1.00 98.19 93 LEU A N 1
ATOM 748 C CA . LEU A 1 93 ? 0.893 1.852 -0.096 1.00 98.19 93 LEU A CA 1
ATOM 749 C C . LEU A 1 93 ? 0.719 0.671 0.872 1.00 98.19 93 LEU A C 1
ATOM 751 O O . LEU A 1 93 ? 0.661 0.887 2.078 1.00 98.19 93 LEU A O 1
ATOM 755 N N . GLY A 1 94 ? 0.685 -0.567 0.374 1.00 98.44 94 GLY A N 1
ATOM 756 C CA . GLY A 1 94 ? 0.641 -1.776 1.197 1.00 98.44 94 GLY A CA 1
ATOM 757 C C . GLY A 1 94 ? 1.835 -1.885 2.146 1.00 98.44 94 GLY A C 1
ATOM 758 O O . GLY A 1 94 ? 1.645 -2.093 3.342 1.00 98.44 94 GLY A O 1
ATOM 759 N N . VAL A 1 95 ? 3.053 -1.642 1.647 1.00 98.38 95 VAL A N 1
ATOM 760 C CA . VAL A 1 95 ? 4.266 -1.569 2.487 1.00 98.38 95 VAL A CA 1
ATOM 761 C C . VAL A 1 95 ? 4.143 -0.457 3.534 1.00 98.38 95 VAL A C 1
ATOM 763 O O . VAL A 1 95 ? 4.459 -0.668 4.702 1.00 98.38 95 VAL A O 1
ATOM 766 N N . THR A 1 96 ? 3.649 0.717 3.136 1.00 97.56 96 THR A N 1
ATOM 767 C CA . THR A 1 96 ? 3.428 1.844 4.054 1.00 97.56 96 THR A CA 1
ATOM 768 C C . THR A 1 96 ? 2.428 1.477 5.154 1.00 97.56 96 THR A C 1
ATOM 770 O O . THR A 1 96 ? 2.666 1.747 6.326 1.00 97.56 96 THR A O 1
ATOM 773 N N . PHE A 1 97 ? 1.317 0.821 4.811 1.00 98.19 97 PHE A N 1
ATOM 774 C CA . PHE A 1 97 ? 0.323 0.375 5.789 1.00 98.19 97 PHE A CA 1
ATOM 775 C C . PHE A 1 97 ? 0.880 -0.681 6.731 1.00 98.19 97 PHE A C 1
ATOM 777 O O . PHE A 1 97 ? 0.626 -0.615 7.932 1.00 98.19 97 PHE A O 1
ATOM 784 N N . TYR A 1 98 ? 1.665 -1.617 6.201 1.00 98.25 98 TYR A N 1
ATOM 785 C CA . TYR A 1 98 ? 2.365 -2.608 7.001 1.00 98.25 98 TYR A CA 1
ATOM 786 C C . TYR A 1 98 ? 3.211 -1.938 8.089 1.00 98.25 98 TYR A C 1
ATOM 788 O O . TYR A 1 98 ? 3.110 -2.290 9.266 1.00 98.25 98 TYR A O 1
ATOM 796 N N . GLU A 1 99 ? 4.020 -0.947 7.715 1.00 96.69 99 GLU A N 1
ATOM 797 C CA . GLU A 1 99 ? 4.876 -0.237 8.661 1.00 96.69 99 GLU A CA 1
ATOM 798 C C . GLU A 1 99 ? 4.074 0.608 9.651 1.00 96.69 99 GLU A C 1
ATOM 800 O O . GLU A 1 99 ? 4.354 0.563 10.845 1.00 96.69 99 GLU A O 1
ATOM 805 N N . LEU A 1 100 ? 3.037 1.320 9.202 1.00 95.62 100 LEU A N 1
ATOM 806 C CA . LEU A 1 100 ? 2.184 2.112 10.095 1.00 95.62 100 LEU A CA 1
ATOM 807 C C . LEU A 1 100 ? 1.472 1.252 11.147 1.00 95.62 100 LEU A C 1
ATOM 809 O O . LEU A 1 100 ? 1.264 1.702 12.272 1.00 95.62 100 LEU A O 1
ATOM 813 N N . LEU A 1 101 ? 1.092 0.025 10.789 1.00 96.44 101 LEU A N 1
ATOM 814 C CA . LEU A 1 101 ? 0.399 -0.895 11.687 1.00 96.44 101 LEU A CA 1
ATOM 815 C C . LEU A 1 101 ? 1.350 -1.628 12.639 1.00 96.44 101 LEU A C 1
ATOM 817 O O . LEU A 1 101 ? 0.997 -1.872 13.792 1.00 96.44 101 LEU A O 1
ATOM 821 N N . THR A 1 102 ? 2.544 -1.995 12.171 1.00 96.19 102 THR A N 1
ATOM 822 C CA . THR A 1 102 ? 3.468 -2.864 12.925 1.00 96.19 102 THR A CA 1
ATOM 823 C C . THR A 1 102 ? 4.673 -2.132 13.518 1.00 96.19 102 THR A C 1
ATOM 825 O O . THR A 1 102 ? 5.396 -2.698 14.340 1.00 96.19 102 THR A O 1
ATOM 828 N N . GLY A 1 103 ? 4.929 -0.895 13.088 1.00 95.06 103 GLY A N 1
ATOM 829 C CA . GLY A 1 103 ? 6.146 -0.137 13.383 1.00 95.06 103 GLY A CA 1
ATOM 830 C C . GLY A 1 103 ? 7.411 -0.703 12.727 1.00 95.06 103 GLY A C 1
ATOM 831 O O . GLY A 1 103 ? 8.517 -0.326 13.115 1.00 95.06 103 GLY A O 1
ATOM 832 N N . LYS A 1 104 ? 7.283 -1.655 11.792 1.00 95.19 104 LYS A N 1
ATOM 833 C CA . LYS A 1 104 ? 8.404 -2.347 11.142 1.00 95.19 104 LYS A CA 1
ATOM 834 C C . LYS A 1 104 ? 8.147 -2.496 9.649 1.00 95.19 104 LYS A C 1
ATOM 836 O O . LYS A 1 104 ? 7.022 -2.715 9.231 1.00 95.19 104 LYS A O 1
ATOM 841 N N . LEU A 1 105 ? 9.206 -2.473 8.847 1.00 96.12 105 LEU A N 1
ATOM 842 C CA . LEU A 1 105 ? 9.119 -2.844 7.434 1.00 96.12 105 LEU A CA 1
ATOM 843 C C . LEU A 1 105 ? 8.828 -4.348 7.255 1.00 96.12 105 LEU A C 1
ATOM 845 O O . LEU A 1 105 ? 9.303 -5.155 8.061 1.00 96.12 105 LEU A O 1
ATOM 849 N N . PRO A 1 106 ? 8.128 -4.742 6.174 1.00 96.69 106 PRO A N 1
ATOM 850 C CA . PRO A 1 106 ? 7.842 -6.147 5.868 1.00 96.69 106 PRO A CA 1
ATOM 851 C C . PRO A 1 106 ? 9.103 -6.967 5.582 1.00 96.69 106 PRO A C 1
ATOM 853 O O . PRO A 1 106 ? 9.167 -8.157 5.895 1.00 96.69 106 PRO A O 1
ATOM 856 N N . PHE A 1 107 ? 10.124 -6.326 5.009 1.00 95.88 107 PHE A N 1
ATOM 857 C CA . PHE A 1 107 ? 11.414 -6.931 4.711 1.00 95.88 107 PHE A CA 1
ATOM 858 C C . PHE A 1 107 ? 12.534 -6.040 5.234 1.00 95.88 107 PHE A C 1
ATOM 860 O O . PHE A 1 107 ? 12.537 -4.829 5.022 1.00 95.88 107 PHE A O 1
ATOM 867 N N . GLN A 1 108 ? 13.498 -6.651 5.918 1.00 90.81 108 GLN A N 1
ATOM 868 C CA . GLN A 1 108 ? 14.667 -5.970 6.456 1.00 90.81 108 GLN A CA 1
ATOM 869 C C . GLN A 1 108 ? 15.914 -6.679 5.943 1.00 90.81 108 GLN A C 1
ATOM 871 O O . GLN A 1 108 ? 16.176 -7.820 6.310 1.00 90.81 108 GLN A O 1
ATOM 876 N N . SER A 1 109 ? 16.678 -6.002 5.093 1.00 90.06 109 SER A N 1
ATOM 877 C CA . SER A 1 109 ? 18.023 -6.422 4.713 1.00 90.06 109 SER A CA 1
ATOM 878 C C . SER A 1 109 ? 18.879 -5.193 4.422 1.00 90.06 109 SER A C 1
ATOM 880 O O . SER A 1 109 ? 18.371 -4.131 4.063 1.00 90.06 109 SER A O 1
ATOM 882 N N . LYS A 1 110 ? 20.188 -5.340 4.633 1.00 86.19 110 LYS A N 1
ATOM 883 C CA . LYS A 1 110 ? 21.199 -4.346 4.257 1.00 86.19 110 LYS A CA 1
ATOM 884 C C . LYS A 1 110 ? 21.720 -4.563 2.839 1.00 86.19 110 LYS A C 1
ATOM 886 O O . LYS A 1 110 ? 22.404 -3.686 2.327 1.00 86.19 110 LYS A O 1
ATOM 891 N N . ASP A 1 111 ? 21.431 -5.714 2.233 1.00 89.44 111 ASP A N 1
ATOM 892 C CA . ASP A 1 111 ? 21.764 -5.995 0.843 1.00 89.44 111 ASP A CA 1
ATOM 893 C C . ASP A 1 111 ? 20.604 -5.542 -0.066 1.00 89.44 111 ASP A C 1
ATOM 895 O O . ASP A 1 111 ? 19.509 -6.115 -0.008 1.00 89.44 111 ASP A O 1
ATOM 899 N N . PRO A 1 112 ? 20.817 -4.531 -0.933 1.00 88.81 112 PRO A N 1
ATOM 900 C CA . PRO A 1 112 ? 19.824 -4.085 -1.905 1.00 88.81 112 PRO A CA 1
ATOM 901 C C . PRO A 1 112 ? 19.279 -5.212 -2.788 1.00 88.81 112 PRO A C 1
ATOM 903 O O . PRO A 1 112 ? 18.094 -5.213 -3.123 1.00 88.81 112 PRO A O 1
ATOM 906 N N . MET A 1 113 ? 20.122 -6.177 -3.168 1.00 89.44 113 MET A N 1
ATOM 907 C CA . MET A 1 113 ? 19.703 -7.293 -4.016 1.00 89.44 113 MET A CA 1
ATOM 908 C C . MET A 1 113 ? 18.816 -8.280 -3.261 1.00 89.44 113 MET A C 1
ATOM 910 O O . MET A 1 113 ? 17.835 -8.770 -3.824 1.00 89.44 113 MET A O 1
ATOM 914 N N . GLU A 1 114 ? 19.110 -8.534 -1.987 1.00 92.25 114 GLU A N 1
ATOM 915 C CA . GLU A 1 114 ? 18.257 -9.351 -1.125 1.00 92.25 114 GLU A CA 1
ATOM 916 C C . GLU A 1 114 ? 16.898 -8.679 -0.883 1.00 92.25 114 GLU A C 1
ATOM 918 O O . GLU A 1 114 ? 15.868 -9.352 -0.946 1.00 92.25 114 GLU A O 1
ATOM 923 N N . LEU A 1 115 ? 16.861 -7.354 -0.679 1.00 92.81 115 LEU A N 1
ATOM 924 C CA . LEU A 1 115 ? 15.599 -6.610 -0.592 1.00 92.81 115 LEU A CA 1
ATOM 925 C C . LEU A 1 115 ? 14.782 -6.756 -1.878 1.00 92.81 115 LEU A C 1
ATOM 927 O O . LEU A 1 115 ? 13.619 -7.147 -1.820 1.00 92.81 115 LEU A O 1
ATOM 931 N N . VAL A 1 116 ? 15.390 -6.532 -3.045 1.00 92.12 116 VAL A N 1
ATOM 932 C CA . VAL A 1 116 ? 14.721 -6.739 -4.340 1.00 92.12 116 VAL A CA 1
ATOM 933 C C . VAL A 1 116 ? 14.168 -8.162 -4.453 1.00 92.12 116 VAL A C 1
ATOM 935 O O . VAL A 1 116 ? 13.008 -8.343 -4.827 1.00 92.12 116 VAL A O 1
ATOM 938 N N . HIS A 1 117 ? 14.957 -9.173 -4.084 1.00 93.94 117 HIS A N 1
ATOM 939 C CA . HIS A 1 117 ? 14.499 -10.560 -4.070 1.00 93.94 117 HIS A CA 1
ATOM 940 C C . HIS A 1 117 ? 13.296 -10.763 -3.138 1.00 93.94 117 HIS A C 1
ATOM 942 O O . HIS A 1 117 ? 12.321 -11.403 -3.533 1.00 93.94 117 HIS A O 1
ATOM 948 N N . CYS A 1 118 ? 13.314 -10.178 -1.938 1.00 95.75 118 CYS A N 1
ATOM 949 C CA . CYS A 1 118 ? 12.186 -10.250 -1.012 1.00 95.75 118 CYS A CA 1
ATOM 950 C C . CYS A 1 118 ? 10.914 -9.645 -1.617 1.00 95.75 118 CYS A C 1
ATOM 952 O O . CYS A 1 118 ? 9.842 -10.250 -1.557 1.00 95.75 118 CYS A O 1
ATOM 954 N N . HIS A 1 119 ? 11.038 -8.483 -2.258 1.00 95.56 119 HIS A N 1
ATOM 955 C CA . HIS A 1 119 ? 9.912 -7.837 -2.916 1.00 95.56 119 HIS A CA 1
ATOM 956 C C . HIS A 1 119 ? 9.359 -8.680 -4.067 1.00 95.56 119 HIS A C 1
ATOM 958 O O . HIS A 1 119 ? 8.145 -8.746 -4.194 1.00 95.56 119 HIS A O 1
ATOM 964 N N . ILE A 1 120 ? 10.188 -9.407 -4.817 1.00 94.88 120 ILE A N 1
ATOM 965 C CA . ILE A 1 120 ? 9.736 -10.248 -5.938 1.00 94.88 120 ILE A CA 1
ATOM 966 C C . ILE A 1 120 ? 9.140 -11.586 -5.475 1.00 94.88 120 ILE A C 1
ATOM 968 O O . ILE A 1 120 ? 8.104 -11.997 -5.990 1.00 94.88 120 ILE A O 1
ATOM 972 N N . ALA A 1 121 ? 9.784 -12.274 -4.529 1.00 94.25 121 ALA A N 1
ATOM 973 C CA . ALA A 1 121 ? 9.542 -13.701 -4.293 1.00 94.25 121 ALA A CA 1
ATOM 974 C C . ALA A 1 121 ? 9.139 -14.062 -2.857 1.00 94.25 121 ALA A C 1
ATOM 976 O O . ALA A 1 121 ? 8.533 -15.110 -2.645 1.00 94.25 121 ALA A O 1
ATOM 977 N N . LYS A 1 122 ? 9.461 -13.230 -1.860 1.00 95.94 122 LYS A N 1
ATOM 978 C CA . LYS A 1 122 ? 9.209 -13.560 -0.451 1.00 95.94 122 LYS A CA 1
ATOM 979 C C . LYS A 1 122 ? 7.844 -13.046 -0.001 1.00 95.94 122 LYS A C 1
ATOM 981 O O . LYS A 1 122 ? 7.487 -11.893 -0.255 1.00 95.94 122 LYS A O 1
ATOM 986 N N . THR A 1 123 ? 7.109 -13.884 0.719 1.00 94.50 123 THR A N 1
ATOM 987 C CA . THR A 1 123 ? 5.888 -13.487 1.431 1.00 94.50 123 THR A CA 1
ATOM 988 C C . THR A 1 123 ? 6.268 -12.802 2.749 1.00 94.50 123 THR A C 1
ATOM 990 O O . THR A 1 123 ? 7.103 -13.344 3.482 1.00 94.50 123 THR A O 1
ATO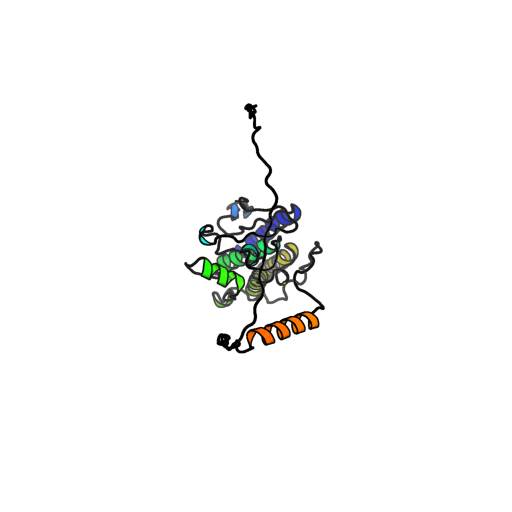M 993 N N . PRO A 1 124 ? 5.738 -11.603 3.050 1.00 94.38 124 PRO A N 1
ATOM 994 C CA . PRO A 1 124 ? 5.968 -10.966 4.343 1.00 94.38 124 PRO A CA 1
ATOM 995 C C . PRO A 1 124 ? 5.195 -11.705 5.452 1.00 94.38 124 PRO A C 1
ATOM 997 O O . PRO A 1 124 ? 4.163 -12.307 5.159 1.00 94.38 124 PRO A O 1
ATOM 1000 N N . PRO A 1 125 ? 5.655 -11.659 6.715 1.00 95.94 125 PRO A N 1
ATOM 1001 C CA . PRO A 1 125 ? 4.832 -12.064 7.858 1.00 95.94 125 PRO A CA 1
ATOM 1002 C C . PRO A 1 125 ? 3.515 -11.286 7.876 1.00 95.94 125 PRO A C 1
ATOM 1004 O O . PRO A 1 125 ? 3.483 -10.146 7.423 1.00 95.94 125 PRO A O 1
ATOM 1007 N N . LEU A 1 126 ? 2.433 -11.845 8.407 1.00 97.12 126 LEU A N 1
ATOM 1008 C CA . LEU A 1 126 ? 1.174 -11.101 8.464 1.00 97.12 126 LEU A CA 1
ATOM 1009 C C . LEU A 1 126 ? 1.229 -10.031 9.566 1.00 97.12 126 LEU A C 1
ATOM 1011 O O . LEU A 1 126 ? 1.844 -10.218 10.619 1.00 97.12 126 LEU A O 1
ATOM 1015 N N . VAL A 1 127 ? 0.567 -8.888 9.364 1.00 97.06 127 VAL A N 1
ATOM 1016 C CA . VAL A 1 127 ? 0.608 -7.797 10.360 1.00 97.06 127 VAL A CA 1
ATOM 1017 C C . VAL A 1 127 ? -0.037 -8.216 11.684 1.00 97.06 127 VAL A C 1
ATOM 1019 O O . VAL A 1 127 ? 0.452 -7.836 12.746 1.00 97.06 127 VAL A O 1
ATOM 1022 N N . ASN A 1 128 ? -1.076 -9.056 11.637 1.00 96.31 128 ASN A N 1
ATOM 1023 C CA . ASN A 1 128 ? -1.745 -9.596 12.822 1.00 96.31 128 ASN A CA 1
ATOM 1024 C C . ASN A 1 128 ? -0.946 -10.713 13.528 1.00 96.31 128 ASN A C 1
ATOM 1026 O O . ASN A 1 128 ? -1.196 -10.981 14.701 1.00 96.31 128 ASN A O 1
ATOM 1030 N N . GLU A 1 129 ? 0.034 -11.334 12.862 1.00 95.88 129 GLU A N 1
ATOM 1031 C CA . GLU A 1 129 ? 1.009 -12.224 13.512 1.00 95.88 129 GLU A CA 1
ATOM 1032 C C . GLU A 1 129 ? 2.041 -11.427 14.322 1.00 95.88 129 GLU A C 1
ATOM 1034 O O . GLU A 1 129 ? 2.528 -11.899 15.348 1.00 95.88 129 GLU A O 1
ATOM 1039 N N . ILE A 1 130 ? 2.368 -10.208 13.877 1.00 94.81 130 ILE A N 1
ATOM 1040 C CA . ILE A 1 130 ? 3.298 -9.310 14.577 1.00 94.81 130 ILE A CA 1
ATOM 1041 C C . ILE A 1 130 ? 2.609 -8.606 15.745 1.00 94.81 130 ILE A C 1
ATOM 1043 O O . ILE A 1 130 ? 3.203 -8.463 16.815 1.00 94.81 130 ILE A O 1
ATOM 1047 N N . ASN A 1 131 ? 1.376 -8.149 15.537 1.00 93.12 131 ASN A N 1
ATOM 1048 C CA . ASN A 1 131 ? 0.557 -7.540 16.571 1.00 93.12 131 ASN A CA 1
ATOM 1049 C C . ASN A 1 131 ? -0.869 -8.103 16.510 1.00 93.12 131 ASN A C 1
ATOM 1051 O O . ASN A 1 131 ? -1.666 -7.717 15.656 1.00 93.12 131 ASN A O 1
ATOM 1055 N N . SER A 1 132 ? -1.196 -8.976 17.463 1.00 93.88 132 SER A N 1
ATOM 1056 C CA . SER A 1 132 ? -2.496 -9.648 17.560 1.00 93.88 132 SER A CA 1
ATOM 1057 C C . SER A 1 132 ? -3.667 -8.715 17.885 1.00 93.88 132 SER A C 1
ATOM 1059 O O . SER A 1 132 ? -4.819 -9.129 17.763 1.00 93.88 132 SER A O 1
ATOM 1061 N N . GLU A 1 133 ? -3.406 -7.460 18.266 1.00 93.19 133 GLU A N 1
ATOM 1062 C CA . GLU A 1 133 ? -4.445 -6.435 18.415 1.00 93.19 133 GLU A CA 1
ATOM 1063 C C . GLU A 1 133 ? -4.960 -5.925 17.060 1.00 93.19 133 GLU A C 1
ATOM 1065 O O . GLU A 1 133 ? -6.028 -5.312 16.998 1.00 93.19 133 GLU A O 1
ATOM 1070 N N . ILE A 1 134 ? -4.230 -6.173 15.964 1.00 95.06 134 ILE A N 1
ATOM 1071 C CA . ILE A 1 134 ? -4.650 -5.786 14.617 1.00 95.06 134 ILE A CA 1
ATOM 1072 C C . ILE A 1 134 ? -5.716 -6.775 14.111 1.00 95.06 134 ILE A C 1
ATOM 1074 O O . ILE A 1 134 ? -5.448 -7.975 14.015 1.00 95.06 134 ILE A O 1
ATOM 1078 N N . PRO A 1 135 ? -6.914 -6.301 13.719 1.00 96.44 135 PRO A N 1
ATOM 1079 C CA . PRO A 1 135 ? -7.953 -7.154 13.145 1.00 96.44 135 PRO A CA 1
ATOM 1080 C C . PRO A 1 135 ? -7.501 -7.885 11.872 1.00 96.44 135 PRO A C 1
ATOM 1082 O O . PRO A 1 135 ? -6.868 -7.282 11.006 1.00 96.44 135 PRO A O 1
ATOM 1085 N N . SER A 1 136 ? -7.921 -9.150 11.713 1.00 97.00 136 SER A N 1
ATOM 1086 C CA . SER A 1 136 ? -7.599 -9.996 10.542 1.00 97.00 136 SER A CA 1
ATOM 1087 C C . SER A 1 136 ? -7.874 -9.303 9.209 1.00 97.00 136 SER A C 1
ATOM 1089 O O . SER A 1 136 ? -7.018 -9.311 8.334 1.00 97.00 136 SER A O 1
ATOM 1091 N N . VAL A 1 137 ? -9.007 -8.602 9.091 1.00 97.75 137 VAL A N 1
ATOM 1092 C CA . VAL A 1 137 ? -9.379 -7.861 7.873 1.00 97.75 137 VAL A CA 1
ATOM 1093 C C . VAL A 1 137 ? -8.303 -6.870 7.451 1.00 97.75 137 VAL A C 1
ATOM 1095 O O . VAL A 1 137 ? -7.999 -6.761 6.271 1.00 97.75 137 VAL A O 1
ATOM 1098 N N . LEU A 1 138 ? -7.709 -6.132 8.395 1.00 98.06 138 LEU A N 1
ATOM 1099 C CA . LEU A 1 138 ? -6.660 -5.171 8.048 1.00 98.06 138 LEU A CA 1
ATOM 1100 C C . LEU A 1 138 ? -5.411 -5.889 7.541 1.00 98.06 138 LEU A C 1
ATOM 1102 O O . LEU A 1 138 ? -4.747 -5.385 6.639 1.00 98.06 138 LEU A O 1
ATOM 1106 N N . SER A 1 139 ? -5.130 -7.080 8.073 1.00 97.94 139 SER A N 1
ATOM 1107 C CA . SER A 1 139 ? -4.066 -7.934 7.555 1.00 97.94 139 SER A CA 1
ATOM 1108 C C . SER A 1 139 ? -4.350 -8.418 6.140 1.00 97.94 139 SER A C 1
ATOM 1110 O O . SER A 1 139 ? -3.479 -8.305 5.285 1.00 97.94 139 SER A O 1
ATOM 1112 N N . GLU A 1 140 ? -5.574 -8.866 5.867 1.00 98.38 140 GLU A N 1
ATOM 1113 C CA . GLU A 1 140 ? -6.013 -9.294 4.533 1.00 98.38 140 GLU A CA 1
ATOM 1114 C C . GLU A 1 140 ? -5.950 -8.132 3.520 1.00 98.38 140 GLU A C 1
ATOM 1116 O O . GLU A 1 140 ? -5.522 -8.312 2.380 1.00 98.38 140 GLU A O 1
ATOM 1121 N N . ILE A 1 141 ? -6.301 -6.905 3.934 1.00 98.62 141 ILE A N 1
ATOM 1122 C CA . ILE A 1 141 ? -6.166 -5.696 3.103 1.00 98.62 141 ILE A CA 1
ATOM 1123 C C . ILE A 1 141 ? -4.695 -5.429 2.758 1.00 98.62 141 ILE A C 1
ATOM 1125 O O . ILE A 1 141 ? -4.380 -5.192 1.590 1.00 98.62 141 ILE A O 1
ATOM 1129 N N . VAL A 1 142 ? -3.798 -5.456 3.750 1.00 98.56 142 VAL A N 1
ATOM 1130 C CA . VAL A 1 142 ? -2.356 -5.230 3.543 1.00 98.56 142 VAL A CA 1
ATOM 1131 C C . VAL A 1 142 ? -1.757 -6.315 2.650 1.00 98.56 142 VAL A C 1
ATOM 1133 O O . VAL A 1 142 ? -1.024 -5.999 1.714 1.00 98.56 142 VAL A O 1
ATOM 1136 N N . GLU A 1 143 ? -2.112 -7.577 2.884 1.00 98.31 143 GLU A N 1
ATOM 1137 C CA . GLU A 1 143 ? -1.683 -8.709 2.063 1.00 98.31 143 GLU A CA 1
ATOM 1138 C C . GLU A 1 143 ? -2.134 -8.544 0.607 1.00 98.31 143 GLU A C 1
ATOM 1140 O O . GLU A 1 143 ? -1.312 -8.643 -0.307 1.00 98.31 143 GLU A O 1
ATOM 1145 N N . LYS A 1 144 ? -3.409 -8.193 0.381 1.00 98.50 144 LYS A N 1
ATOM 1146 C CA . LYS A 1 144 ? -3.937 -7.930 -0.962 1.00 98.50 144 LYS A CA 1
ATOM 1147 C C . LYS A 1 144 ? -3.199 -6.776 -1.643 1.00 98.50 144 LYS A C 1
ATOM 1149 O O . LYS A 1 144 ? -2.842 -6.898 -2.809 1.00 98.50 144 LYS A O 1
ATOM 1154 N N . LEU A 1 145 ? -2.921 -5.672 -0.945 1.00 98.56 145 LEU A N 1
ATOM 1155 C CA . LEU A 1 145 ? -2.142 -4.556 -1.504 1.00 98.56 145 LEU A CA 1
ATOM 1156 C C . LEU A 1 145 ? -0.726 -4.980 -1.915 1.00 98.56 145 LEU A C 1
ATOM 1158 O O . LEU A 1 145 ? -0.237 -4.558 -2.961 1.00 98.56 145 LEU A O 1
ATOM 1162 N N . MET A 1 146 ? -0.091 -5.839 -1.120 1.00 98.38 146 MET A N 1
ATOM 1163 C CA . MET A 1 146 ? 1.279 -6.309 -1.329 1.00 98.38 146 MET A CA 1
ATOM 1164 C C . MET A 1 146 ? 1.388 -7.573 -2.196 1.00 98.38 146 MET A C 1
ATOM 1166 O O . MET A 1 146 ? 2.468 -8.172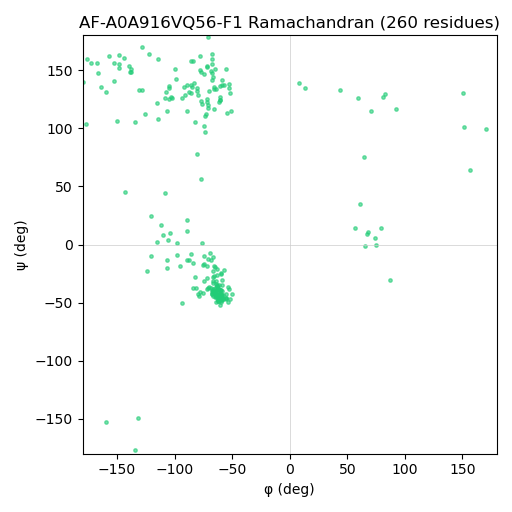 -2.279 1.00 98.38 146 MET A O 1
ATOM 1170 N N . ALA A 1 147 ? 0.309 -7.990 -2.865 1.00 97.88 147 ALA A N 1
ATOM 1171 C CA . ALA A 1 147 ? 0.354 -9.139 -3.759 1.00 97.88 147 ALA A CA 1
ATOM 1172 C C . ALA A 1 147 ? 1.416 -8.937 -4.854 1.00 97.88 147 ALA A C 1
ATOM 1174 O O . ALA A 1 147 ? 1.572 -7.846 -5.414 1.00 97.88 147 ALA A O 1
ATOM 1175 N N . LYS A 1 148 ? 2.188 -9.985 -5.159 1.00 96.00 148 LYS A N 1
ATOM 1176 C CA . LYS A 1 148 ? 3.332 -9.864 -6.077 1.00 96.00 148 LYS A CA 1
ATOM 1177 C C . LYS A 1 148 ? 2.876 -9.550 -7.497 1.00 96.00 148 LYS A C 1
ATOM 1179 O O . LYS A 1 148 ? 3.394 -8.621 -8.112 1.00 96.00 148 LYS A O 1
ATOM 1184 N N . ASN A 1 149 ? 1.838 -10.238 -7.964 1.00 93.31 149 ASN A N 1
ATOM 1185 C CA . ASN A 1 149 ? 1.160 -9.884 -9.206 1.00 93.31 149 ASN A CA 1
ATOM 1186 C C . ASN A 1 149 ? 0.192 -8.727 -8.946 1.00 93.31 149 ASN A C 1
ATOM 1188 O O . ASN A 1 149 ? -0.619 -8.786 -8.024 1.00 93.31 149 ASN A O 1
ATOM 1192 N N . ALA A 1 150 ? 0.222 -7.690 -9.781 1.00 92.62 150 ALA A N 1
ATOM 1193 C CA . ALA A 1 150 ? -0.672 -6.550 -9.610 1.00 92.62 150 ALA A CA 1
ATOM 1194 C C . ALA A 1 150 ? -2.143 -6.855 -9.961 1.00 92.62 150 ALA A C 1
ATOM 1196 O O . ALA A 1 150 ? -3.029 -6.144 -9.498 1.00 92.62 150 ALA A O 1
ATOM 1197 N N . GLU A 1 151 ? -2.445 -7.920 -10.714 1.00 91.50 151 GLU A N 1
ATOM 1198 C CA . GLU A 1 151 ? -3.829 -8.387 -10.928 1.00 91.50 151 GLU A CA 1
ATOM 1199 C C . GLU A 1 151 ? -4.477 -8.912 -9.644 1.00 91.50 151 GLU A C 1
ATOM 1201 O O . GLU A 1 151 ? -5.696 -8.853 -9.518 1.00 91.50 151 GLU A O 1
ATOM 1206 N N . ASP A 1 152 ? -3.678 -9.402 -8.695 1.00 94.75 152 ASP A N 1
ATOM 1207 C CA . ASP A 1 152 ? -4.184 -9.944 -7.432 1.00 94.75 152 ASP A CA 1
ATOM 1208 C C . ASP A 1 152 ? -4.437 -8.819 -6.398 1.00 94.75 152 ASP A C 1
ATOM 1210 O O . ASP A 1 152 ? -5.176 -8.999 -5.421 1.00 94.75 152 ASP A O 1
ATOM 1214 N N . ARG A 1 153 ? -3.880 -7.620 -6.647 1.00 96.69 153 ARG A N 1
ATOM 1215 C CA . ARG A 1 153 ? -4.054 -6.418 -5.815 1.00 96.69 153 ARG A CA 1
ATOM 1216 C C . ARG A 1 153 ? -5.461 -5.833 -5.933 1.00 96.69 153 ARG A C 1
ATOM 1218 O O . ARG A 1 153 ? -6.307 -6.330 -6.677 1.00 96.69 153 ARG A O 1
ATOM 1225 N N . TYR A 1 154 ? -5.720 -4.762 -5.187 1.00 96.88 154 TYR A N 1
ATOM 1226 C CA . TYR A 1 154 ? -6.872 -3.909 -5.474 1.00 96.88 154 TYR A CA 1
ATOM 1227 C C . TYR A 1 154 ? -6.770 -3.345 -6.892 1.00 96.88 154 TYR A C 1
ATOM 1229 O O . TYR A 1 154 ? -5.692 -2.943 -7.332 1.00 96.88 154 TYR A O 1
ATOM 1237 N N . GLN A 1 155 ? -7.884 -3.332 -7.614 1.00 93.75 155 GLN A N 1
ATOM 1238 C CA . GLN A 1 155 ? -7.958 -2.810 -8.973 1.00 93.75 155 GLN A CA 1
ATOM 1239 C C . GLN A 1 155 ? -8.433 -1.352 -9.004 1.00 93.75 155 GLN A C 1
ATOM 1241 O O . GLN A 1 155 ? -8.149 -0.657 -9.982 1.00 93.75 155 GLN A O 1
ATOM 1246 N N . SER A 1 156 ? -9.069 -0.857 -7.937 1.00 93.69 156 SER A N 1
ATOM 1247 C CA . SER A 1 156 ? -9.415 0.553 -7.755 1.00 93.69 156 SER A CA 1
ATOM 1248 C C . SER A 1 156 ? -9.178 1.074 -6.331 1.00 93.69 156 SER A C 1
ATOM 1250 O O . SER A 1 156 ? -9.329 0.380 -5.324 1.00 93.69 156 SER A O 1
ATOM 1252 N N . THR A 1 157 ? -8.843 2.363 -6.256 1.00 93.50 157 THR A N 1
ATOM 1253 C CA . THR A 1 157 ? -8.745 3.157 -5.014 1.00 93.50 157 THR A CA 1
ATOM 1254 C C . THR A 1 157 ? -10.079 3.176 -4.266 1.00 93.50 157 THR A C 1
ATOM 1256 O O . THR A 1 157 ? -10.100 3.163 -3.039 1.00 93.50 157 THR A O 1
ATOM 1259 N N . LEU A 1 158 ? -11.196 3.182 -5.004 1.00 93.69 158 LEU A N 1
ATOM 1260 C CA . LEU A 1 158 ? -12.556 3.166 -4.474 1.00 93.69 158 LEU A CA 1
ATOM 1261 C C . LEU A 1 158 ? -12.871 1.849 -3.760 1.00 93.69 158 LEU A C 1
ATOM 1263 O O . LEU A 1 158 ? -13.481 1.885 -2.693 1.00 93.69 158 LEU A O 1
ATOM 1267 N N . GLY A 1 159 ? -12.430 0.713 -4.314 1.00 96.31 159 GLY A N 1
ATOM 1268 C CA . GLY A 1 159 ? -12.558 -0.596 -3.674 1.00 96.31 159 GLY A CA 1
ATOM 1269 C C . GLY A 1 159 ? -11.832 -0.640 -2.333 1.00 96.31 159 GLY A C 1
ATOM 1270 O O . GLY A 1 159 ? -12.444 -0.927 -1.307 1.00 96.31 159 GLY A O 1
ATOM 1271 N N . LEU A 1 160 ? -10.553 -0.249 -2.329 1.00 97.94 160 LEU A N 1
ATOM 1272 C CA . LEU A 1 160 ? -9.748 -0.164 -1.108 1.00 97.94 160 LEU A CA 1
ATOM 1273 C C . LEU A 1 160 ? -10.363 0.792 -0.075 1.00 97.94 160 LEU A C 1
ATOM 1275 O O . LEU A 1 160 ? -10.498 0.453 1.101 1.00 97.94 160 LEU A O 1
ATOM 1279 N N . LYS A 1 161 ? -10.753 1.992 -0.515 1.00 97.50 161 LYS A N 1
ATOM 1280 C CA . LYS A 1 161 ? -11.363 3.008 0.345 1.00 97.50 161 LYS A CA 1
ATOM 1281 C C . LYS A 1 161 ? -12.635 2.488 1.006 1.00 97.50 161 LYS A C 1
ATOM 1283 O O . LYS A 1 161 ? -12.813 2.700 2.202 1.00 97.50 161 LYS A O 1
ATOM 1288 N N . TYR A 1 162 ? -13.488 1.796 0.253 1.00 97.75 162 TYR A N 1
ATOM 1289 C CA . TYR A 1 162 ? -14.730 1.234 0.775 1.00 97.75 162 TYR A CA 1
ATOM 1290 C C . TYR A 1 162 ? -14.480 0.247 1.921 1.00 97.75 162 TYR A C 1
ATOM 1292 O O . TYR A 1 162 ? -15.151 0.316 2.952 1.00 97.75 162 TYR A O 1
ATOM 1300 N N . ASP A 1 163 ? -13.489 -0.634 1.778 1.00 98.38 163 ASP A N 1
ATOM 1301 C CA . ASP A 1 163 ? -13.160 -1.606 2.823 1.00 98.38 163 ASP A CA 1
ATOM 1302 C C . ASP A 1 163 ? -12.589 -0.922 4.079 1.00 98.38 163 ASP A C 1
ATOM 1304 O O . ASP A 1 163 ? -12.968 -1.267 5.203 1.00 98.38 163 ASP A O 1
ATOM 1308 N N . LEU A 1 164 ? -11.756 0.115 3.915 1.00 98.12 164 LEU A N 1
ATOM 1309 C CA . LEU A 1 164 ? -11.250 0.922 5.034 1.00 98.12 164 LEU A CA 1
ATOM 1310 C C . LEU A 1 164 ? -12.362 1.721 5.739 1.00 98.12 164 LEU A C 1
ATOM 1312 O O . LEU A 1 164 ? -12.393 1.780 6.970 1.00 98.12 164 LEU A O 1
ATOM 1316 N N . GLU A 1 165 ? -13.300 2.305 4.990 1.00 97.81 165 GLU A N 1
ATOM 1317 C CA . GLU A 1 165 ? -14.468 3.016 5.531 1.00 97.81 165 GLU A CA 1
ATOM 1318 C C . GLU A 1 165 ? -15.411 2.074 6.288 1.00 97.81 165 GLU A C 1
ATOM 1320 O O . GLU A 1 165 ? -15.942 2.444 7.340 1.00 97.81 165 GLU A O 1
ATOM 1325 N N . ASN A 1 166 ? -15.582 0.839 5.807 1.00 97.81 166 ASN A N 1
ATOM 1326 C CA . ASN A 1 166 ? -16.322 -0.195 6.525 1.00 97.81 166 ASN A CA 1
ATOM 1327 C C . ASN A 1 166 ? -15.648 -0.515 7.870 1.00 97.81 166 ASN A C 1
ATOM 1329 O O . ASN A 1 166 ? -16.312 -0.525 8.909 1.00 97.81 166 ASN A O 1
ATOM 1333 N N . CYS A 1 167 ? -14.320 -0.685 7.882 1.00 97.75 167 CYS A N 1
ATOM 1334 C CA . CYS A 1 167 ? -13.563 -0.887 9.120 1.00 97.75 167 CYS A CA 1
ATOM 1335 C C . CYS A 1 167 ? -13.742 0.286 10.096 1.00 97.75 167 CYS A C 1
ATOM 1337 O O . CYS A 1 167 ? -14.020 0.074 11.277 1.00 97.75 167 CYS A O 1
ATOM 1339 N N . LEU A 1 168 ? -13.625 1.526 9.610 1.00 97.31 168 LEU A N 1
ATOM 1340 C CA . LEU A 1 168 ? -13.779 2.722 10.439 1.00 97.31 168 LEU A CA 1
ATOM 1341 C C . LEU A 1 168 ? -15.192 2.827 11.024 1.00 97.31 168 LEU A C 1
ATOM 1343 O O . LEU A 1 168 ? -15.345 3.089 12.216 1.00 97.31 168 LEU A O 1
ATOM 1347 N N . THR A 1 169 ? -16.212 2.556 10.211 1.00 97.19 169 THR A N 1
ATOM 1348 C CA . THR A 1 169 ? -17.617 2.592 10.629 1.00 97.19 169 THR A CA 1
ATOM 1349 C C . THR A 1 169 ? -17.898 1.559 11.720 1.00 97.19 169 THR A C 1
ATOM 1351 O O . THR A 1 169 ? -18.489 1.893 12.748 1.00 97.19 169 THR A O 1
ATOM 1354 N N . GLN A 1 170 ? -17.436 0.314 11.548 1.00 96.69 170 GLN A N 1
ATOM 1355 C CA . GLN A 1 170 ? -17.597 -0.734 12.562 1.00 96.69 170 GLN A CA 1
ATOM 1356 C C . GLN A 1 170 ? -16.905 -0.366 13.876 1.00 96.69 170 GLN A C 1
ATOM 1358 O O . GLN A 1 170 ? -17.504 -0.512 14.947 1.00 96.69 170 GLN A O 1
ATOM 1363 N N . LEU A 1 171 ? -15.684 0.170 13.797 1.00 95.44 171 LEU A N 1
ATOM 1364 C CA . LEU A 1 171 ? -14.929 0.605 14.966 1.00 95.44 171 LEU A CA 1
ATOM 1365 C C . LEU A 1 171 ? -15.644 1.740 15.715 1.00 95.44 171 LEU A C 1
ATOM 1367 O O . LEU A 1 171 ? -15.740 1.690 16.936 1.00 95.44 171 LEU A O 1
ATOM 1371 N N . GLN A 1 172 ? -16.188 2.731 15.004 1.00 95.19 172 GLN A N 1
ATOM 1372 C CA . GLN A 1 172 ? -16.912 3.856 15.608 1.00 95.19 172 GLN A CA 1
ATOM 1373 C C . GLN A 1 172 ? -18.247 3.439 16.241 1.00 95.19 172 GLN A C 1
ATOM 1375 O O . GLN A 1 172 ? -18.620 3.964 17.287 1.00 95.19 172 GLN A O 1
ATOM 1380 N N . GLN A 1 173 ? -18.973 2.505 15.621 1.00 95.44 173 GLN A N 1
ATOM 1381 C CA . GLN A 1 173 ? -20.302 2.094 16.087 1.00 95.44 173 GLN A CA 1
ATOM 1382 C C . GLN A 1 173 ? -20.257 1.027 17.181 1.00 95.44 173 GLN A C 1
ATOM 1384 O O . GLN A 1 173 ? -21.097 1.024 18.077 1.00 95.44 173 GLN A O 1
ATOM 1389 N N . THR A 1 174 ? -19.313 0.090 17.085 1.00 94.31 174 THR A N 1
ATOM 1390 C CA . THR A 1 174 ? -19.291 -1.119 17.923 1.00 94.31 174 THR A CA 1
ATOM 1391 C C . THR A 1 174 ? -18.025 -1.258 18.763 1.00 94.31 174 THR A C 1
ATOM 1393 O O . THR A 1 174 ? -17.962 -2.133 19.623 1.00 94.31 174 THR A O 1
ATOM 1396 N N . GLY A 1 175 ? -17.011 -0.419 18.527 1.00 93.31 175 GLY A N 1
ATOM 1397 C CA . GLY A 1 175 ? -15.711 -0.504 19.195 1.00 93.31 175 GLY A CA 1
ATOM 1398 C C . GLY A 1 175 ? -14.816 -1.643 18.697 1.00 93.31 175 GLY A C 1
ATOM 1399 O O . GLY A 1 175 ? -13.705 -1.790 19.194 1.00 93.31 175 GLY A O 1
ATOM 1400 N N . GLN A 1 176 ? -15.268 -2.451 17.731 1.00 93.94 176 GLN A N 1
ATOM 1401 C CA . GLN A 1 176 ? -14.527 -3.595 17.193 1.00 93.94 176 GLN A CA 1
ATOM 1402 C C . GLN A 1 176 ? -14.695 -3.687 15.673 1.00 93.94 176 GLN A C 1
ATOM 1404 O O . GLN A 1 176 ? -15.706 -3.257 15.123 1.00 93.94 176 GLN A O 1
ATOM 1409 N N . ILE A 1 177 ? -13.712 -4.279 14.994 1.00 96.38 177 ILE A N 1
ATOM 1410 C CA . ILE A 1 177 ? -13.778 -4.577 13.558 1.00 96.38 177 ILE A CA 1
ATOM 1411 C C . ILE A 1 177 ? -13.977 -6.083 13.414 1.00 96.38 177 ILE A C 1
ATOM 1413 O O . ILE A 1 177 ? -13.114 -6.867 13.810 1.00 96.38 177 ILE A O 1
ATOM 1417 N N . LYS A 1 178 ? -15.128 -6.492 12.878 1.00 94.81 178 LYS A N 1
ATOM 1418 C CA . LYS A 1 178 ? -15.435 -7.900 12.604 1.00 94.81 178 LYS A CA 1
ATOM 1419 C C . LYS A 1 178 ? -14.900 -8.302 11.239 1.00 94.81 178 LYS A C 1
ATOM 1421 O O . LYS A 1 178 ? -14.715 -7.455 10.368 1.00 94.81 178 LYS A O 1
ATOM 1426 N N . ASN A 1 179 ? -14.697 -9.605 11.052 1.00 95.31 179 ASN A N 1
ATOM 1427 C CA . ASN A 1 179 ? -14.253 -10.112 9.763 1.00 95.31 179 ASN A CA 1
ATOM 1428 C C . ASN A 1 179 ? -15.331 -9.955 8.678 1.00 95.31 179 ASN A C 1
ATOM 1430 O O . ASN A 1 179 ? -16.519 -10.146 8.951 1.00 95.31 179 ASN A O 1
ATOM 1434 N N . PHE A 1 180 ? -14.913 -9.610 7.462 1.00 96.94 180 PHE A N 1
ATOM 1435 C CA . PHE A 1 180 ? -15.754 -9.541 6.273 1.00 96.94 180 PHE A CA 1
ATOM 1436 C C . PHE A 1 180 ? -14.919 -9.782 5.016 1.00 96.94 180 PHE A C 1
ATOM 1438 O O . PHE A 1 180 ? -13.719 -9.546 4.998 1.00 96.94 180 PHE A O 1
ATOM 1445 N N . GLU A 1 181 ? -15.573 -10.229 3.948 1.00 96.94 181 GLU A N 1
ATOM 1446 C CA . GLU A 1 181 ? -14.916 -10.428 2.657 1.00 96.94 181 GLU A CA 1
ATOM 1447 C C . GLU A 1 181 ? -14.567 -9.078 2.011 1.00 96.94 181 GLU A C 1
ATOM 1449 O O . GLU A 1 181 ? -15.461 -8.283 1.700 1.00 96.94 181 GLU A O 1
ATOM 1454 N N . ILE A 1 182 ? -13.269 -8.844 1.814 1.00 97.81 182 ILE A N 1
ATOM 1455 C CA . ILE A 1 182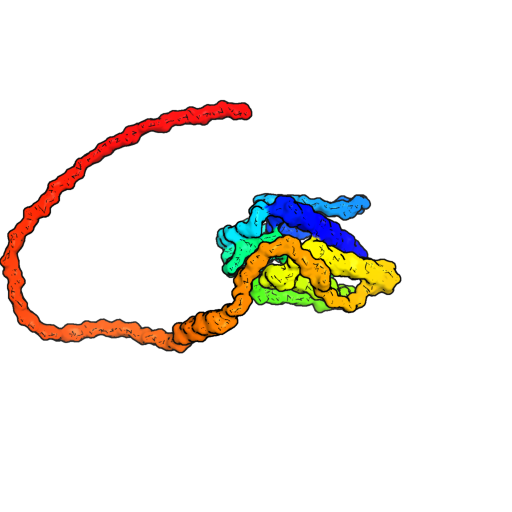 ? -12.712 -7.637 1.192 1.00 97.81 182 ILE A CA 1
ATOM 1456 C C . ILE A 1 182 ? -12.847 -7.661 -0.337 1.00 97.81 182 ILE A C 1
ATOM 1458 O O . ILE A 1 182 ? -13.061 -8.705 -0.951 1.00 97.81 182 ILE A O 1
ATOM 1462 N N . GLY A 1 183 ? -12.715 -6.504 -0.982 1.00 94.44 183 GLY A N 1
ATOM 1463 C CA . GLY A 1 183 ? -12.694 -6.375 -2.439 1.00 94.44 183 GLY A CA 1
ATOM 1464 C C . GLY A 1 183 ? -14.054 -6.543 -3.122 1.00 94.44 183 GLY A C 1
ATOM 1465 O O . GLY A 1 183 ? -14.136 -6.489 -4.345 1.00 94.44 183 GLY A O 1
ATOM 1466 N N . ARG A 1 184 ? -15.159 -6.679 -2.374 1.00 93.06 184 ARG A N 1
ATOM 1467 C CA . ARG A 1 184 ? -16.511 -6.842 -2.953 1.00 93.06 184 ARG A CA 1
ATOM 1468 C C . ARG A 1 184 ? -16.958 -5.675 -3.836 1.00 93.06 184 ARG A C 1
ATOM 1470 O O . ARG A 1 184 ? -17.832 -5.847 -4.683 1.00 93.06 184 ARG A O 1
ATOM 1477 N N . ARG A 1 185 ? -16.406 -4.481 -3.611 1.00 90.44 185 ARG A N 1
ATOM 1478 C CA . ARG A 1 185 ? -16.651 -3.275 -4.421 1.00 90.44 185 ARG A CA 1
ATOM 1479 C C . ARG A 1 185 ? -15.422 -2.830 -5.212 1.00 90.44 185 ARG A C 1
ATOM 1481 O O . ARG A 1 185 ? -15.377 -1.698 -5.684 1.00 90.44 185 ARG A O 1
ATOM 1488 N N . ASP A 1 186 ? -14.441 -3.715 -5.363 1.00 91.25 186 ASP A N 1
ATOM 1489 C CA . ASP A 1 186 ? -13.228 -3.464 -6.132 1.00 91.25 186 ASP A CA 1
ATOM 1490 C C . ASP A 1 186 ? -13.490 -3.648 -7.628 1.00 91.25 186 ASP A C 1
ATOM 1492 O O . ASP A 1 186 ? -13.203 -4.679 -8.234 1.00 91.25 186 ASP A O 1
ATOM 1496 N N . VAL A 1 187 ? -14.115 -2.633 -8.217 1.00 81.12 187 VAL A N 1
ATOM 1497 C CA . VAL A 1 187 ? -14.385 -2.570 -9.653 1.00 81.12 187 VAL A CA 1
ATOM 1498 C C . VAL A 1 187 ? -13.462 -1.522 -10.261 1.00 81.12 187 VAL A C 1
ATOM 1500 O O . VAL A 1 187 ? -13.433 -0.383 -9.792 1.00 81.12 187 VAL A O 1
ATOM 1503 N N . SER A 1 188 ? -12.706 -1.902 -11.293 1.00 75.75 188 SER A N 1
ATOM 1504 C CA . SER A 1 188 ? -11.907 -0.963 -12.086 1.00 75.75 188 SER A CA 1
ATOM 1505 C C . SER A 1 188 ? -12.726 -0.411 -13.249 1.00 75.75 188 SER A C 1
ATOM 1507 O O . SER A 1 188 ? -13.438 -1.149 -13.930 1.00 75.75 188 SER A O 1
ATOM 1509 N N . ASP A 1 189 ? -12.609 0.892 -13.484 1.00 67.25 189 ASP A N 1
ATOM 1510 C CA . ASP A 1 189 ? -13.182 1.594 -14.633 1.00 67.25 189 ASP A CA 1
ATOM 1511 C C . ASP A 1 189 ? -12.267 1.542 -15.872 1.00 67.25 189 ASP A C 1
ATOM 1513 O O . ASP A 1 189 ? -12.684 1.929 -16.968 1.00 67.25 189 ASP A O 1
ATOM 1517 N N . ARG A 1 190 ? -11.033 1.031 -15.733 1.00 65.56 190 ARG A N 1
ATOM 1518 C CA . ARG A 1 190 ? -10.102 0.818 -16.846 1.00 65.56 190 ARG A CA 1
ATOM 1519 C C . ARG A 1 190 ? -10.045 -0.641 -17.258 1.00 65.56 190 ARG A C 1
ATOM 1521 O O . ARG A 1 190 ? -9.688 -1.528 -16.489 1.00 65.56 190 ARG A O 1
ATOM 1528 N N . PHE A 1 191 ? -10.282 -0.861 -18.545 1.00 54.78 191 PHE A N 1
ATOM 1529 C CA . PHE A 1 191 ? -9.973 -2.126 -19.188 1.00 54.78 191 PHE A CA 1
ATOM 1530 C C . PHE A 1 191 ? -8.456 -2.234 -19.395 1.00 54.78 191 PHE A C 1
ATOM 1532 O O . PHE A 1 191 ? -7.895 -1.610 -20.296 1.00 54.78 191 PHE A O 1
ATOM 1539 N N . ILE A 1 192 ? -7.784 -2.997 -18.535 1.00 62.62 192 ILE A N 1
ATOM 1540 C CA . ILE A 1 192 ? -6.365 -3.340 -18.676 1.00 62.62 192 ILE A CA 1
ATOM 1541 C C . ILE A 1 192 ? -6.300 -4.775 -19.177 1.00 62.62 192 ILE A C 1
ATOM 1543 O O . ILE A 1 192 ? -6.896 -5.660 -18.568 1.00 62.62 192 ILE A O 1
ATOM 1547 N N . ILE A 1 193 ? -5.573 -5.012 -20.270 1.00 58.12 193 ILE A N 1
ATOM 1548 C CA . ILE A 1 193 ? -5.286 -6.375 -20.723 1.00 58.12 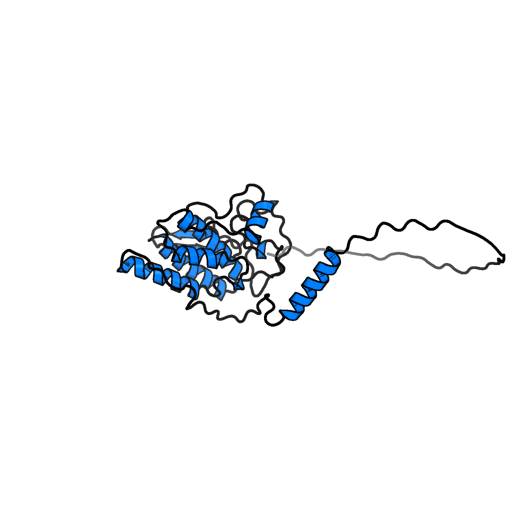193 ILE A CA 1
ATOM 1549 C C . ILE A 1 193 ? -4.394 -7.021 -19.653 1.00 58.12 193 ILE A C 1
ATOM 1551 O O . ILE A 1 193 ? -3.299 -6.502 -19.416 1.00 58.12 193 ILE A O 1
ATOM 1555 N N . PRO A 1 194 ? -4.842 -8.095 -18.975 1.00 59.91 194 PRO A N 1
ATOM 1556 C CA . PRO A 1 194 ? -4.008 -8.782 -18.000 1.00 59.91 194 PRO A CA 1
ATOM 1557 C C . PRO A 1 194 ? -2.748 -9.320 -18.682 1.00 59.91 194 PRO A C 1
ATOM 1559 O O . PRO A 1 194 ? -2.840 -9.923 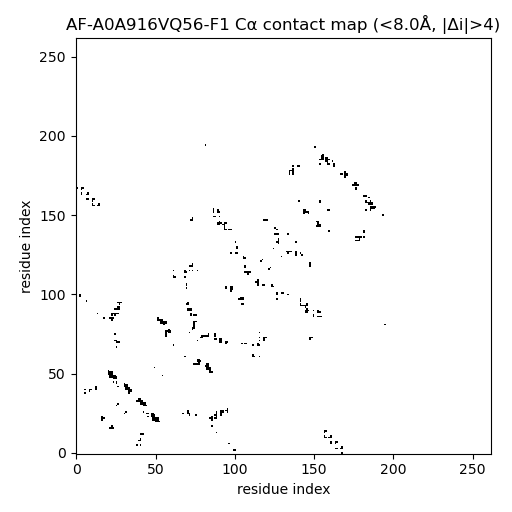-19.749 1.00 59.91 194 PRO A O 1
ATOM 1562 N N . ASP A 1 195 ? -1.582 -9.161 -18.050 1.00 62.78 195 ASP A N 1
ATOM 1563 C CA . ASP A 1 195 ? -0.349 -9.808 -18.533 1.00 62.78 195 ASP A CA 1
ATOM 1564 C C . ASP A 1 195 ? -0.362 -11.326 -18.225 1.00 62.78 195 ASP A C 1
ATOM 1566 O O . ASP A 1 195 ? 0.456 -12.092 -18.735 1.00 62.78 195 ASP A O 1
ATOM 1570 N N . LYS A 1 196 ? -1.328 -11.784 -17.414 1.00 63.06 196 LYS A N 1
ATOM 1571 C CA . LYS A 1 196 ? -1.616 -13.201 -17.178 1.00 63.06 196 LYS A CA 1
ATOM 1572 C C . LYS A 1 196 ? -2.364 -13.787 -18.377 1.00 63.06 196 LYS A C 1
ATOM 1574 O O . LYS A 1 196 ? -3.455 -13.341 -18.727 1.00 63.06 196 LYS A O 1
ATOM 1579 N N . LEU A 1 197 ? -1.774 -14.810 -18.986 1.00 58.78 197 LEU A N 1
ATOM 1580 C CA . LEU A 1 197 ? -2.358 -15.555 -20.099 1.00 58.78 197 LEU A CA 1
ATOM 1581 C C . LEU A 1 197 ? -3.496 -16.452 -19.586 1.00 58.78 197 LEU A C 1
ATOM 1583 O O . LEU A 1 197 ? -3.245 -17.543 -19.084 1.00 58.78 197 LEU A O 1
ATOM 1587 N N . TYR A 1 198 ? -4.738 -15.989 -19.700 1.00 57.84 198 TYR A N 1
ATOM 1588 C CA . TYR A 1 198 ? -5.931 -16.802 -19.439 1.00 57.84 198 TYR A CA 1
ATOM 1589 C C . TYR A 1 198 ? -6.335 -17.585 -20.698 1.00 57.84 198 TYR A C 1
ATOM 1591 O O . TYR A 1 198 ? -6.337 -17.023 -21.795 1.00 57.84 198 TYR A O 1
ATOM 1599 N N . GLY A 1 199 ? -6.707 -18.862 -20.555 1.00 62.12 199 GLY A N 1
ATOM 1600 C CA . GLY A 1 199 ? -7.181 -19.701 -21.665 1.00 62.12 199 GLY A CA 1
ATOM 1601 C C . GLY A 1 199 ? -6.067 -20.274 -22.547 1.00 62.12 199 GLY A C 1
ATOM 1602 O O . GLY A 1 199 ? -6.335 -20.710 -23.666 1.00 62.12 199 GLY A O 1
ATOM 1603 N N . ARG A 1 200 ? -4.814 -20.213 -22.078 1.00 72.00 200 ARG A N 1
ATOM 1604 C CA . ARG A 1 200 ? -3.619 -20.762 -22.745 1.00 72.00 200 ARG A CA 1
ATOM 1605 C C . ARG A 1 200 ? -2.905 -21.794 -21.881 1.00 72.00 200 ARG A C 1
ATOM 1607 O O . ARG A 1 200 ? -1.697 -21.984 -21.992 1.00 72.00 200 ARG A O 1
ATOM 1614 N N . GLU A 1 201 ? -3.636 -22.424 -20.970 1.00 81.12 201 GLU A N 1
ATOM 1615 C CA . GLU A 1 201 ? -3.081 -23.344 -19.982 1.00 81.12 201 GLU A CA 1
ATOM 1616 C C . GLU A 1 201 ? -2.405 -24.540 -20.670 1.00 81.12 201 GLU A C 1
ATOM 1618 O O . GLU A 1 201 ? -1.300 -24.913 -20.283 1.00 81.12 201 GLU A O 1
ATOM 1623 N N . ALA A 1 202 ? -3.001 -25.060 -21.750 1.00 75.06 202 ALA A N 1
ATOM 1624 C CA . ALA A 1 202 ? -2.436 -26.159 -22.534 1.00 75.06 202 ALA A CA 1
ATOM 1625 C C . ALA A 1 202 ? -1.138 -25.761 -23.264 1.00 75.06 202 ALA A C 1
ATOM 1627 O O . ALA A 1 202 ? -0.181 -26.537 -23.323 1.00 75.06 202 ALA A O 1
ATOM 1628 N N . GLU A 1 203 ? -1.067 -24.548 -23.818 1.00 79.38 203 GLU A N 1
ATOM 1629 C CA . GLU A 1 203 ? 0.144 -24.043 -24.470 1.00 79.38 203 GLU A CA 1
ATOM 1630 C C . GLU A 1 203 ? 1.255 -23.727 -23.462 1.00 79.38 203 GLU A C 1
ATOM 1632 O O . GLU A 1 203 ? 2.421 -24.013 -23.740 1.00 79.38 203 GLU A O 1
ATOM 1637 N N . ILE A 1 204 ? 0.908 -23.189 -22.287 1.00 79.75 204 ILE A N 1
ATOM 1638 C CA . ILE A 1 204 ? 1.851 -22.983 -21.177 1.00 79.75 204 ILE A CA 1
ATOM 1639 C C . ILE A 1 204 ? 2.413 -24.331 -20.722 1.00 79.75 204 ILE A C 1
ATOM 1641 O O . ILE A 1 204 ? 3.628 -24.473 -20.598 1.00 79.75 204 ILE A O 1
ATOM 1645 N N . GLU A 1 205 ? 1.557 -25.336 -20.536 1.00 83.00 205 GLU A N 1
ATOM 1646 C CA . GLU A 1 205 ? 1.970 -26.689 -20.164 1.00 83.00 205 GLU A CA 1
ATOM 1647 C C . GLU A 1 205 ? 2.898 -27.306 -21.220 1.00 83.00 205 GLU A C 1
ATOM 1649 O O . GLU A 1 205 ? 3.956 -27.836 -20.885 1.00 83.00 205 GLU A O 1
ATOM 1654 N N . THR A 1 206 ? 2.571 -27.151 -22.506 1.00 86.25 206 THR A N 1
ATOM 1655 C CA . THR A 1 206 ? 3.420 -27.618 -23.614 1.00 86.25 206 THR A CA 1
ATOM 1656 C C . THR A 1 206 ? 4.806 -26.965 -23.577 1.00 86.25 206 THR A C 1
ATOM 1658 O O . THR A 1 206 ? 5.823 -27.636 -23.781 1.00 86.25 206 THR A O 1
ATOM 1661 N N . LEU A 1 207 ? 4.868 -25.657 -23.305 1.00 80.94 207 LEU A N 1
ATOM 1662 C CA . LEU A 1 207 ? 6.125 -24.915 -23.216 1.00 80.94 207 LEU A CA 1
ATOM 1663 C C . LEU A 1 207 ? 6.960 -25.361 -22.004 1.00 80.94 207 LEU A C 1
ATOM 1665 O O . LEU A 1 207 ? 8.167 -25.559 -22.135 1.00 80.94 207 LEU A O 1
ATOM 1669 N N . LEU A 1 208 ? 6.319 -25.564 -20.849 1.00 83.56 20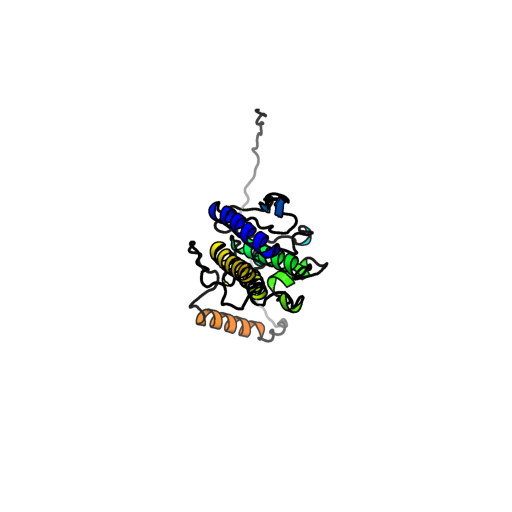8 LEU A N 1
ATOM 1670 C CA . LEU A 1 208 ? 6.967 -26.045 -19.626 1.00 83.56 208 LEU A CA 1
ATOM 1671 C C . LEU A 1 208 ? 7.520 -27.463 -19.805 1.00 83.56 208 LEU A C 1
ATOM 1673 O O . LEU A 1 208 ? 8.682 -27.705 -19.491 1.00 83.56 208 LEU A O 1
ATOM 1677 N N . GLN A 1 209 ? 6.753 -28.371 -20.412 1.00 85.00 209 GLN A N 1
ATOM 1678 C CA . GLN A 1 209 ? 7.223 -29.720 -20.742 1.00 85.00 209 GLN A CA 1
ATOM 1679 C C . GLN A 1 209 ? 8.397 -29.693 -21.734 1.00 85.00 209 GLN A C 1
ATOM 1681 O O . GLN A 1 209 ? 9.334 -30.486 -21.636 1.00 85.00 209 GLN A O 1
ATOM 1686 N N . ALA A 1 210 ? 8.380 -28.784 -22.714 1.00 81.94 210 ALA A N 1
ATOM 1687 C CA . ALA A 1 210 ? 9.506 -28.609 -23.626 1.00 81.94 210 ALA A CA 1
ATOM 1688 C C . ALA A 1 210 ? 10.761 -28.106 -22.900 1.00 81.94 210 ALA A C 1
ATOM 1690 O O . ALA A 1 210 ? 11.845 -28.633 -23.151 1.00 81.94 210 ALA A O 1
ATOM 1691 N N . PHE A 1 211 ? 10.608 -27.151 -21.982 1.00 79.94 211 PHE A N 1
ATOM 1692 C CA . PHE A 1 211 ? 11.695 -26.656 -21.144 1.00 79.94 211 PHE A CA 1
ATOM 1693 C C . PHE A 1 211 ? 12.279 -27.764 -20.258 1.00 79.94 211 PHE A C 1
ATOM 1695 O O . PHE A 1 211 ? 13.489 -27.975 -20.286 1.00 79.94 211 PHE A O 1
ATOM 1702 N N . GLU A 1 212 ? 11.435 -28.533 -19.562 1.00 80.94 212 GLU A N 1
ATOM 1703 C CA . GLU A 1 212 ? 11.870 -29.639 -18.698 1.00 80.94 212 GLU A CA 1
ATOM 1704 C C . GLU A 1 212 ? 12.648 -30.718 -19.460 1.00 80.94 212 GLU A C 1
ATOM 1706 O O . GLU A 1 212 ? 13.653 -31.231 -18.967 1.00 80.94 212 GLU A O 1
ATOM 1711 N N . ARG A 1 213 ? 12.232 -31.047 -20.692 1.00 80.75 213 ARG A N 1
ATOM 1712 C CA . ARG A 1 213 ? 12.969 -31.997 -21.546 1.00 80.75 213 ARG A CA 1
ATOM 1713 C C . ARG A 1 213 ? 14.390 -31.525 -21.844 1.00 80.75 213 ARG A C 1
ATOM 1715 O O . ARG A 1 213 ? 15.308 -32.343 -21.882 1.00 80.75 213 ARG A O 1
ATOM 1722 N N . VAL A 1 214 ? 14.573 -30.224 -22.064 1.00 81.06 214 VAL A N 1
ATOM 1723 C CA . VAL A 1 214 ? 15.886 -29.639 -22.364 1.00 81.06 214 VAL A CA 1
ATOM 1724 C C . VAL A 1 214 ? 16.720 -29.495 -21.091 1.00 81.06 214 VAL A C 1
ATOM 1726 O O . VAL A 1 214 ? 17.904 -29.814 -21.114 1.00 81.06 214 VAL A O 1
ATOM 1729 N N . SER A 1 215 ? 16.122 -29.079 -19.972 1.00 77.38 215 SER A N 1
ATOM 1730 C CA . SER A 1 215 ? 16.840 -28.891 -18.706 1.00 77.38 215 SER A CA 1
ATOM 1731 C C . SER A 1 215 ? 17.262 -30.203 -18.040 1.00 77.38 215 SER A C 1
ATOM 1733 O O . SER A 1 215 ? 18.268 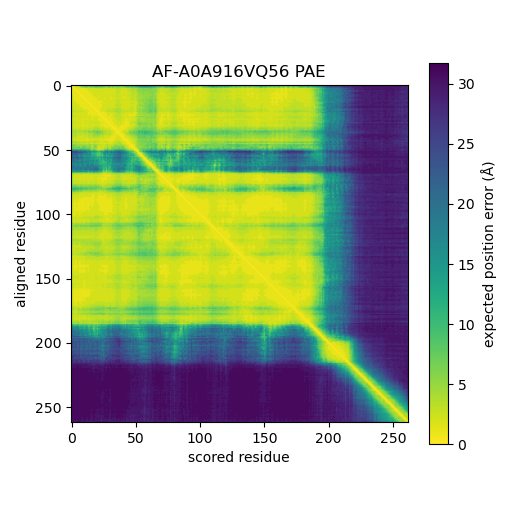-30.225 -17.338 1.00 77.38 215 SER A O 1
ATOM 1735 N N . ASN A 1 216 ? 16.515 -31.290 -18.263 1.00 71.44 216 ASN A N 1
ATOM 1736 C CA . ASN A 1 216 ? 16.793 -32.611 -17.687 1.00 71.44 216 ASN A CA 1
ATOM 1737 C C . ASN A 1 216 ? 17.552 -33.550 -18.637 1.00 71.44 216 ASN A C 1
ATOM 1739 O O . ASN A 1 216 ? 17.819 -34.696 -18.273 1.00 71.44 216 ASN A O 1
ATOM 1743 N N . SER A 1 217 ? 17.904 -33.100 -19.846 1.00 60.31 217 SER A N 1
ATOM 1744 C CA . SER A 1 217 ? 18.778 -33.883 -20.720 1.00 60.31 217 SER A CA 1
ATOM 1745 C C . SER A 1 217 ? 20.207 -33.859 -20.156 1.00 60.31 217 SER A C 1
ATOM 1747 O O . SER A 1 217 ? 20.761 -32.772 -19.974 1.00 60.31 217 SER A O 1
ATOM 1749 N N . PRO A 1 218 ? 20.836 -35.017 -19.867 1.00 50.59 218 PRO A N 1
ATOM 1750 C CA . PRO A 1 218 ? 22.245 -35.055 -19.499 1.00 50.59 218 PRO A CA 1
ATOM 1751 C C . PRO A 1 218 ? 23.039 -34.515 -20.687 1.00 50.59 218 PRO A C 1
ATOM 1753 O O . PRO A 1 218 ? 22.886 -35.022 -21.797 1.00 50.59 218 PRO A O 1
ATOM 1756 N N . GLY A 1 219 ? 23.833 -33.465 -20.472 1.00 51.75 219 GLY A N 1
ATOM 1757 C CA . GLY A 1 219 ? 24.652 -32.876 -21.528 1.00 51.75 219 GLY A CA 1
ATOM 1758 C C . GLY A 1 219 ? 25.493 -33.943 -22.228 1.00 51.75 219 GLY A C 1
ATOM 1759 O O . GLY A 1 219 ? 26.152 -34.745 -21.561 1.00 51.75 219 GLY A O 1
ATOM 1760 N N . ASP A 1 220 ? 25.455 -33.953 -23.561 1.00 50.72 220 ASP A N 1
ATOM 1761 C CA . ASP A 1 220 ? 26.337 -34.790 -24.371 1.00 50.72 220 ASP A CA 1
ATOM 1762 C C . ASP A 1 220 ? 27.802 -34.542 -23.960 1.00 50.72 220 ASP A C 1
ATOM 1764 O O . ASP A 1 220 ? 28.206 -33.384 -23.781 1.00 50.72 220 ASP A O 1
ATOM 1768 N N . PRO A 1 221 ? 28.625 -35.593 -23.786 1.00 43.59 221 PRO A N 1
ATOM 1769 C CA . PRO A 1 221 ? 30.032 -35.407 -23.479 1.00 43.59 221 PRO A CA 1
ATOM 1770 C C . PRO A 1 221 ? 30.737 -34.733 -24.669 1.00 43.59 221 PRO A C 1
ATOM 1772 O O . PRO A 1 221 ? 30.334 -34.917 -25.821 1.00 43.59 221 PRO A O 1
ATOM 1775 N N . PRO A 1 222 ? 31.805 -33.952 -24.423 1.00 41.47 222 PRO A N 1
ATOM 1776 C CA . PRO A 1 222 ? 32.463 -33.181 -25.467 1.00 41.47 222 PRO A CA 1
ATOM 1777 C C . PRO A 1 222 ? 33.001 -34.114 -26.556 1.00 41.47 222 PRO A C 1
ATOM 1779 O O . PRO A 1 222 ? 33.741 -35.056 -26.268 1.00 41.47 222 PRO A O 1
ATOM 1782 N N . HIS A 1 223 ? 32.632 -33.831 -27.808 1.00 45.62 223 HIS A N 1
ATOM 1783 C CA . HIS A 1 223 ? 33.131 -34.530 -28.987 1.00 45.62 223 HIS A CA 1
ATOM 1784 C C . HIS A 1 223 ? 34.665 -34.589 -28.973 1.00 45.62 223 HIS A C 1
ATOM 1786 O O . HIS A 1 223 ? 35.350 -33.570 -29.077 1.00 45.62 223 HIS A O 1
ATOM 1792 N N . THR A 1 224 ? 35.211 -35.799 -28.873 1.00 40.22 224 THR A N 1
ATOM 1793 C CA . THR A 1 224 ? 36.617 -36.079 -29.159 1.00 40.22 224 THR A CA 1
ATOM 1794 C C . THR A 1 224 ? 36.886 -35.851 -30.654 1.00 40.22 224 THR A C 1
ATOM 1796 O O . THR A 1 224 ? 36.097 -36.300 -31.489 1.00 40.22 224 THR A O 1
ATOM 1799 N N . PRO A 1 225 ? 37.985 -35.175 -31.041 1.00 43.09 225 PRO A N 1
ATOM 1800 C CA . PRO A 1 225 ? 38.297 -34.968 -32.449 1.00 43.09 225 PRO A CA 1
ATOM 1801 C C . PRO A 1 225 ? 38.751 -36.289 -33.081 1.00 43.09 225 PRO A C 1
ATOM 1803 O O . PRO A 1 225 ? 39.706 -36.907 -32.607 1.00 43.09 225 PRO A O 1
ATOM 1806 N N . LEU A 1 226 ? 38.091 -36.711 -34.166 1.00 37.50 226 LEU A N 1
ATOM 1807 C CA . LEU A 1 226 ? 38.550 -37.835 -34.984 1.00 37.50 226 LEU A CA 1
ATOM 1808 C C . LEU A 1 226 ? 39.938 -37.530 -35.569 1.00 37.50 226 LEU A C 1
ATOM 1810 O O . LEU A 1 226 ? 40.133 -36.532 -36.267 1.00 37.50 226 LEU A O 1
ATOM 1814 N N . SER A 1 227 ? 40.896 -38.420 -35.306 1.00 37.09 227 SER A N 1
ATOM 1815 C CA . SER A 1 227 ? 42.213 -38.421 -35.932 1.00 37.09 227 SER A CA 1
ATOM 1816 C C . SER A 1 227 ? 42.215 -39.219 -37.249 1.00 37.09 227 SER A C 1
ATOM 1818 O O . SER A 1 227 ? 41.718 -40.335 -37.342 1.00 37.09 227 SER A O 1
ATOM 1820 N N . LYS A 1 228 ? 42.776 -38.552 -38.263 1.00 41.72 228 LYS A N 1
ATOM 1821 C CA . LYS A 1 228 ? 43.435 -38.964 -39.520 1.00 41.72 228 LYS A CA 1
ATOM 1822 C C . LYS A 1 228 ? 43.443 -40.434 -40.002 1.00 41.72 228 LYS A C 1
ATOM 1824 O O . LYS A 1 228 ? 43.915 -41.329 -39.313 1.00 41.72 228 LYS A O 1
ATOM 1829 N N . GLY A 1 229 ? 43.248 -40.552 -41.322 1.00 31.03 229 GLY A N 1
ATOM 1830 C CA . GLY A 1 229 ? 43.977 -41.420 -42.275 1.00 31.03 229 GLY A CA 1
ATOM 1831 C C . GLY A 1 229 ? 43.442 -41.152 -43.696 1.00 31.03 229 GLY A C 1
ATOM 1832 O O . GLY A 1 229 ? 42.251 -41.344 -43.897 1.00 31.03 229 GLY A O 1
ATOM 1833 N N . GLY A 1 230 ? 44.140 -40.421 -44.588 1.00 31.58 230 GLY A N 1
ATOM 1834 C CA . GLY A 1 230 ? 45.157 -40.893 -45.569 1.00 31.58 230 GLY A CA 1
ATOM 1835 C C . GLY A 1 230 ? 44.444 -41.434 -46.829 1.00 31.58 230 GLY A C 1
ATOM 1836 O O . GLY A 1 230 ? 43.512 -42.204 -46.664 1.00 31.58 230 GLY A O 1
ATOM 1837 N N . ASP A 1 231 ? 44.695 -41.114 -48.103 1.00 34.97 231 ASP A N 1
ATOM 1838 C CA . ASP A 1 231 ? 45.768 -40.504 -48.912 1.00 34.97 231 ASP A CA 1
ATOM 1839 C C . ASP A 1 231 ? 45.105 -40.111 -50.274 1.00 34.97 231 ASP A C 1
ATOM 1841 O O . ASP A 1 231 ? 44.193 -40.803 -50.717 1.00 34.97 231 ASP A O 1
ATOM 1845 N N . ASN A 1 232 ? 45.316 -38.925 -50.866 1.00 32.44 232 ASN A N 1
ATOM 1846 C CA . ASN A 1 232 ? 46.375 -38.504 -51.812 1.00 32.44 232 ASN A CA 1
ATOM 1847 C C . ASN A 1 232 ? 46.018 -38.649 -53.323 1.00 32.44 232 ASN A C 1
ATOM 1849 O O . ASN A 1 232 ? 45.824 -39.757 -53.813 1.00 32.44 232 ASN A O 1
ATOM 1853 N N . SER A 1 233 ? 45.959 -37.526 -54.064 1.00 32.38 233 SER A N 1
ATOM 1854 C CA . SER A 1 233 ? 46.366 -37.344 -55.489 1.00 32.38 233 SER A CA 1
ATOM 1855 C C . SER A 1 233 ? 45.924 -35.959 -56.024 1.00 32.38 233 SER A C 1
ATOM 1857 O O . SER A 1 233 ? 44.742 -35.678 -56.172 1.00 32.38 233 SER A O 1
ATOM 1859 N N . THR A 1 234 ? 46.843 -34.984 -56.060 1.00 33.25 234 THR A N 1
ATOM 1860 C CA . THR A 1 234 ? 47.517 -34.408 -57.255 1.00 33.25 234 THR A CA 1
ATOM 1861 C C . THR A 1 234 ? 46.662 -33.539 -58.188 1.00 33.25 234 THR A C 1
ATOM 1863 O O . THR A 1 234 ? 45.833 -34.060 -58.927 1.00 33.25 234 THR A O 1
ATOM 1866 N N . GLY A 1 235 ? 47.004 -32.246 -58.276 1.00 30.95 235 GLY A N 1
ATOM 1867 C CA . GLY A 1 235 ? 46.721 -31.408 -59.449 1.00 30.95 235 GLY A CA 1
ATOM 1868 C C . GLY A 1 235 ? 46.534 -29.921 -59.136 1.00 30.95 235 GLY A C 1
ATOM 1869 O O . GLY A 1 235 ? 45.458 -29.521 -58.723 1.00 30.95 235 GLY A O 1
ATOM 1870 N N . ASP A 1 236 ? 47.565 -29.118 -59.384 1.00 30.47 236 ASP A N 1
ATOM 1871 C CA . ASP A 1 236 ? 47.562 -27.643 -59.417 1.00 30.47 236 ASP A CA 1
ATOM 1872 C C . ASP A 1 236 ? 48.620 -27.227 -60.471 1.00 30.47 236 ASP A C 1
ATOM 1874 O O . ASP A 1 236 ? 49.519 -28.044 -60.722 1.00 30.47 236 ASP A O 1
ATOM 1878 N N . PRO A 1 237 ? 48.687 -25.991 -61.021 1.00 52.16 237 PRO A N 1
ATOM 1879 C CA . PRO A 1 237 ? 47.718 -24.884 -61.184 1.00 52.16 237 PRO A CA 1
ATOM 1880 C C . PRO A 1 237 ? 47.769 -24.375 -62.683 1.00 52.16 237 PRO A C 1
ATOM 1882 O O . PRO A 1 237 ? 48.055 -25.242 -63.513 1.00 52.16 237 PRO A O 1
ATOM 1885 N N . PRO A 1 238 ? 47.532 -23.100 -63.150 1.00 44.81 238 PRO A N 1
ATOM 1886 C CA . PRO A 1 238 ? 47.994 -21.799 -62.610 1.00 44.81 238 PRO A CA 1
ATOM 1887 C C . PRO A 1 238 ? 47.035 -20.568 -62.697 1.00 44.81 238 PRO A C 1
ATOM 1889 O O . PRO A 1 238 ? 46.121 -20.481 -63.508 1.00 44.81 238 PRO A O 1
ATOM 1892 N N . HIS A 1 239 ? 47.343 -19.577 -61.847 1.00 34.38 239 HIS A N 1
ATOM 1893 C CA . HIS A 1 239 ? 47.231 -18.104 -61.957 1.00 34.38 239 HIS A CA 1
ATOM 1894 C C . HIS A 1 239 ? 46.408 -17.424 -63.079 1.00 34.38 239 HIS A C 1
ATOM 1896 O O . HIS A 1 239 ? 46.721 -17.572 -64.255 1.00 34.38 239 HIS A O 1
ATOM 1902 N N . THR A 1 240 ? 45.593 -16.413 -62.719 1.00 33.56 240 THR A N 1
ATOM 1903 C CA . THR A 1 240 ? 45.943 -14.970 -62.884 1.00 33.56 240 THR A CA 1
ATOM 1904 C C . THR A 1 240 ? 44.919 -13.995 -62.240 1.00 33.56 240 THR A C 1
ATOM 1906 O O . THR A 1 240 ? 43.771 -14.381 -62.039 1.00 33.56 240 THR A O 1
ATOM 1909 N N . PRO A 1 241 ? 45.324 -12.748 -61.885 1.00 44.81 241 PRO A N 1
ATOM 1910 C CA . PRO A 1 241 ? 44.567 -11.782 -61.065 1.00 44.81 241 PRO A CA 1
ATOM 1911 C C . PRO A 1 241 ? 44.138 -10.496 -61.818 1.00 44.81 241 PRO A C 1
ATOM 1913 O O . PRO A 1 241 ? 44.801 -10.112 -62.772 1.00 44.81 241 PRO A O 1
ATOM 1916 N N . LEU A 1 242 ? 43.123 -9.766 -61.329 1.00 34.12 242 LEU A N 1
ATOM 1917 C CA . LEU A 1 242 ? 42.796 -8.341 -61.607 1.00 34.12 242 LEU A CA 1
ATOM 1918 C C . LEU A 1 242 ? 41.749 -7.892 -60.554 1.00 34.12 242 LEU A C 1
ATOM 1920 O O . LEU A 1 242 ? 40.941 -8.715 -60.148 1.00 34.12 242 LEU A O 1
ATOM 1924 N N . SER A 1 243 ? 41.634 -6.662 -60.046 1.00 35.34 243 SER A N 1
ATOM 1925 C CA . SER A 1 243 ? 42.363 -5.398 -60.193 1.00 35.34 243 SER A CA 1
ATOM 1926 C C . SER A 1 243 ? 41.907 -4.421 -59.092 1.00 35.34 243 SER A C 1
ATOM 1928 O O . SER A 1 243 ? 40.793 -4.516 -58.584 1.00 35.34 243 SER A O 1
ATOM 1930 N N . LYS A 1 244 ? 42.781 -3.462 -58.776 1.00 35.28 244 LYS A N 1
ATOM 1931 C CA . LYS A 1 244 ? 42.606 -2.309 -57.877 1.00 35.28 244 LYS A CA 1
ATOM 1932 C C . LYS A 1 244 ? 41.611 -1.250 -58.385 1.00 35.28 244 LYS A C 1
ATOM 1934 O O . LYS A 1 244 ? 41.423 -1.113 -59.589 1.00 35.28 244 LYS A O 1
ATOM 1939 N N . GLY A 1 245 ? 41.188 -0.388 -57.456 1.00 32.59 245 GLY A N 1
ATOM 1940 C CA . GLY A 1 245 ? 40.800 1.020 -57.657 1.00 32.59 245 GLY A CA 1
ATOM 1941 C C . GLY A 1 245 ? 39.741 1.416 -56.625 1.00 32.59 245 GLY A C 1
ATOM 1942 O O . GLY A 1 245 ? 38.798 0.660 -56.447 1.00 32.59 245 GLY A O 1
ATOM 1943 N N . GLY A 1 246 ? 39.786 2.504 -55.863 1.00 33.84 246 GLY A N 1
ATOM 1944 C CA . GLY A 1 246 ? 40.652 3.674 -55.654 1.00 33.84 246 GLY A CA 1
ATOM 1945 C C . GLY A 1 246 ? 39.954 4.474 -54.523 1.00 33.84 246 GLY A C 1
ATOM 1946 O O . GLY A 1 246 ? 38.744 4.334 -54.364 1.00 33.84 246 GLY A O 1
ATOM 1947 N N . ASP A 1 247 ? 40.671 5.056 -53.557 1.00 35.38 247 ASP A N 1
ATOM 1948 C CA . ASP A 1 247 ? 40.914 6.515 -53.443 1.00 35.38 247 ASP A CA 1
ATOM 1949 C C . ASP A 1 247 ? 39.654 7.387 -53.697 1.00 35.38 247 ASP A C 1
ATOM 1951 O O . ASP A 1 247 ? 38.981 7.215 -54.701 1.00 35.38 247 ASP A O 1
ATOM 1955 N N . ASN A 1 248 ? 39.272 8.403 -52.918 1.00 34.69 248 ASN A N 1
ATOM 1956 C CA . ASN A 1 248 ? 39.944 9.176 -51.880 1.00 34.69 248 ASN A CA 1
ATOM 1957 C C . ASN A 1 248 ? 38.925 10.174 -51.263 1.00 34.69 248 ASN A C 1
ATOM 1959 O O . ASN A 1 248 ? 37.953 10.556 -51.910 1.00 34.69 248 ASN A O 1
ATOM 1963 N N . SER A 1 249 ? 39.247 10.646 -50.057 1.00 34.09 249 SER A N 1
ATOM 1964 C CA . SER A 1 249 ? 39.140 12.038 -49.579 1.00 34.09 249 SER A CA 1
ATOM 1965 C C . SER A 1 249 ? 37.811 12.832 -49.542 1.00 34.09 249 SER A C 1
ATOM 1967 O O . SER A 1 249 ? 37.235 13.202 -50.560 1.00 34.09 249 SER A O 1
ATOM 1969 N N . THR A 1 250 ? 37.559 13.329 -48.318 1.00 36.28 250 THR A N 1
ATOM 1970 C CA . THR A 1 250 ? 37.319 14.744 -47.929 1.00 36.28 250 THR A CA 1
ATOM 1971 C C . THR A 1 250 ? 35.946 15.384 -48.125 1.00 36.28 250 THR A C 1
ATOM 1973 O O . THR A 1 250 ? 35.467 15.514 -49.244 1.00 36.28 250 THR A O 1
ATOM 1976 N N . GLY A 1 251 ? 35.427 15.967 -47.033 1.00 36.44 251 GLY A N 1
ATOM 1977 C CA . GLY A 1 251 ? 34.569 17.151 -47.122 1.00 36.44 251 GLY A CA 1
ATOM 1978 C C . GLY A 1 251 ? 33.613 17.409 -45.951 1.00 36.44 251 GLY A C 1
ATOM 1979 O O . GLY A 1 251 ? 32.412 17.410 -46.175 1.00 36.44 251 GLY A O 1
ATOM 1980 N N . ASP A 1 252 ? 34.119 17.678 -44.742 1.00 42.94 252 ASP A N 1
ATOM 1981 C CA . ASP A 1 252 ? 33.456 18.616 -43.801 1.00 42.94 252 ASP A CA 1
ATOM 1982 C C . ASP A 1 252 ? 33.756 20.052 -44.281 1.00 42.94 252 ASP A C 1
ATOM 1984 O O . ASP A 1 252 ? 34.853 20.235 -44.833 1.00 42.94 252 ASP A O 1
ATOM 1988 N N . PRO A 1 253 ? 32.886 21.087 -44.112 1.00 49.06 253 PRO A N 1
ATOM 1989 C CA . PRO A 1 253 ? 32.540 21.682 -42.793 1.00 49.06 253 PRO A CA 1
ATOM 1990 C C . PRO A 1 253 ? 31.182 22.478 -42.802 1.00 49.06 253 PRO A C 1
ATOM 1992 O O . PRO A 1 253 ? 30.382 22.270 -43.713 1.00 49.06 253 PRO A O 1
ATOM 1995 N N . PRO A 1 254 ? 30.912 23.511 -41.956 1.00 51.81 254 PRO A N 1
ATOM 1996 C CA . PRO A 1 254 ? 31.241 23.770 -40.546 1.00 51.81 254 PRO A CA 1
ATOM 1997 C C . PRO A 1 254 ? 30.001 23.999 -39.641 1.00 51.81 254 PRO A C 1
ATOM 1999 O O . PRO A 1 254 ? 28.919 24.397 -40.069 1.00 51.81 254 PRO A O 1
ATOM 2002 N N . HIS A 1 255 ? 30.237 23.896 -38.331 1.00 45.28 255 HIS A N 1
ATOM 2003 C CA . HIS A 1 255 ? 29.413 24.460 -37.258 1.00 45.28 255 HIS A CA 1
ATOM 2004 C C . HIS A 1 255 ? 29.410 26.003 -37.242 1.00 45.28 255 HIS A C 1
ATOM 2006 O O . HIS A 1 255 ? 30.451 26.634 -37.403 1.00 45.28 255 HIS A O 1
ATOM 2012 N N . THR A 1 256 ? 28.268 26.612 -36.900 1.00 44.94 256 THR A N 1
ATOM 2013 C CA . THR A 1 256 ? 28.188 27.927 -36.224 1.00 44.94 256 THR A CA 1
ATOM 2014 C C . THR A 1 256 ? 26.949 27.992 -35.302 1.00 44.94 256 THR A C 1
ATOM 2016 O O . THR A 1 256 ? 26.022 27.202 -35.476 1.00 44.94 256 THR A O 1
ATOM 2019 N N . PRO A 1 257 ? 26.962 28.848 -34.258 1.00 49.06 257 PRO A N 1
ATOM 2020 C CA . PRO A 1 257 ? 26.287 28.600 -32.980 1.00 49.06 257 PRO A CA 1
ATOM 2021 C C . PRO A 1 257 ? 24.934 29.311 -32.834 1.00 49.06 257 PRO A C 1
ATOM 2023 O O . PRO A 1 257 ? 24.746 30.417 -33.339 1.00 49.06 257 PRO A O 1
ATOM 2026 N N . LEU A 1 258 ? 24.020 28.725 -32.052 1.00 44.47 258 LEU A N 1
ATOM 2027 C CA . LEU A 1 258 ? 22.791 29.394 -31.621 1.00 44.47 258 LEU A CA 1
ATOM 2028 C C . LEU A 1 258 ? 22.967 30.072 -30.258 1.00 44.47 258 LEU A C 1
ATOM 2030 O O . LEU A 1 258 ? 23.389 29.485 -29.263 1.00 44.47 258 LEU A O 1
ATOM 2034 N N . SER A 1 259 ? 22.637 31.355 -30.285 1.00 46.59 259 SER A N 1
ATOM 2035 C CA . SER A 1 259 ? 22.635 32.346 -29.223 1.00 46.59 259 SER A CA 1
ATOM 2036 C C . SER A 1 259 ? 21.586 32.090 -28.139 1.00 46.59 259 SER A C 1
ATOM 2038 O O . SER A 1 259 ? 20.462 31.684 -28.421 1.00 46.59 259 SER A O 1
ATOM 2040 N N . LYS A 1 260 ? 21.945 32.480 -26.911 1.00 49.59 260 LYS A N 1
ATOM 2041 C CA . LYS A 1 260 ? 21.047 32.741 -25.779 1.00 49.59 260 LYS A CA 1
ATOM 2042 C C . LYS A 1 260 ? 19.933 33.727 -26.157 1.00 49.59 260 LYS A C 1
ATOM 2044 O O . LYS A 1 260 ? 20.216 34.772 -26.741 1.00 49.59 260 LYS A O 1
ATOM 2049 N N . GLY A 1 261 ? 18.711 33.451 -25.709 1.00 50.81 261 GLY A N 1
ATOM 2050 C CA . GLY A 1 261 ? 17.580 34.374 -25.756 1.00 50.81 261 GLY A CA 1
ATOM 2051 C C . GLY A 1 261 ? 16.618 34.119 -24.597 1.00 50.81 261 GLY A C 1
ATOM 2052 O O . GLY A 1 261 ? 15.932 33.110 -24.623 1.00 50.81 261 GLY A O 1
ATOM 2053 N N . ARG A 1 262 ? 16.671 35.045 -23.627 1.00 50.34 262 ARG A N 1
ATOM 2054 C CA . ARG A 1 262 ? 15.686 35.486 -22.613 1.00 50.34 262 ARG A CA 1
ATOM 2055 C C . ARG A 1 262 ? 14.760 34.473 -21.945 1.00 50.34 262 ARG A C 1
ATOM 2057 O O . ARG A 1 262 ? 13.859 33.951 -22.625 1.00 50.34 262 ARG A O 1
#

Foldseek 3Di:
DLLLLLLLLVLVQLQVCVVVQKAQQQDAPVQWDADPVVRHIDGDDSVVMDGDDWAQADQDDLVVQPPRLLQFALVNNSPDPGTDHNLRNLQSVLQRSLCVLQVDGQDDDPDSVVSSVCLQPNDGDFSCVNPVVDDPLSSVLSSQSSPNFSVSHQQGSVQSSVSSVLQVVCCVPPVDGDDDDGSPVRDHPDDDDGPDDPPCVVVVVVVVVVVCVVVPDDDDDDDDDDDDDDDDDDDDDDDDDDDDDDDDDDDDDDDDDDDDDD

Mean predicted aligned error: 14.08 Å

pLDDT: mean 79.78, std 21.14, range [30.47, 98.62]